Protein AF-A0A7S1GJT0-F1 (afdb_monomer)

Solvent-accessible surface area (backbone atoms only — not comparable to full-atom values): 11792 Å² total; per-residue (Å²): 136,90,80,86,75,74,57,72,68,47,48,50,54,52,57,68,71,52,61,69,66,63,52,54,51,54,56,71,70,44,78,82,79,84,53,75,87,73,56,74,85,72,94,70,89,86,80,95,76,78,94,69,76,82,72,77,74,72,64,73,77,77,63,76,62,74,63,92,54,58,41,74,43,96,89,67,50,76,40,50,48,65,61,54,51,53,52,49,64,76,66,46,76,60,37,73,46,78,54,94,96,39,78,43,68,55,25,34,34,22,33,57,50,34,56,42,43,22,65,77,68,68,40,89,46,68,68,59,24,24,53,50,45,35,49,38,33,75,70,58,47,37,39,46,75,81,70,78,76,66,74,50,38,86,42,86,51,52,27,28,44,45,92,71,68,58,100,69,81,85,82,80,78,82,78,83,76,92,80,80,86,75,132

Structure (mmCIF, N/CA/C/O backbone):
data_AF-A0A7S1GJT0-F1
#
_entry.id   AF-A0A7S1GJT0-F1
#
loop_
_atom_site.group_PDB
_atom_site.id
_atom_site.type_symbol
_atom_site.label_atom_id
_atom_site.label_alt_id
_atom_site.label_comp_id
_atom_site.label_asym_id
_atom_site.label_entity_id
_atom_site.label_seq_id
_atom_site.pdbx_PDB_ins_code
_atom_site.Cartn_x
_atom_site.Cartn_y
_atom_site.Cartn_z
_atom_site.occupancy
_atom_site.B_iso_or_equiv
_atom_site.auth_seq_id
_atom_site.auth_comp_id
_atom_site.auth_asym_id
_atom_site.auth_atom_id
_atom_site.pdbx_PDB_model_num
ATOM 1 N N . HIS A 1 1 ? 28.389 -10.688 -30.319 1.00 41.12 1 HIS A N 1
ATOM 2 C CA . HIS A 1 1 ? 27.326 -11.700 -30.187 1.00 41.12 1 HIS A CA 1
ATOM 3 C C . HIS A 1 1 ? 26.822 -11.660 -28.760 1.00 41.12 1 HIS A C 1
ATOM 5 O O . HIS A 1 1 ? 27.534 -12.088 -27.861 1.00 41.12 1 HIS A O 1
ATOM 11 N N . GLU A 1 2 ? 25.658 -11.052 -28.560 1.00 37.12 2 GLU A N 1
ATOM 12 C CA . GLU A 1 2 ? 24.978 -10.969 -27.267 1.00 37.12 2 GLU A CA 1
ATOM 13 C C . GLU A 1 2 ? 24.232 -12.284 -27.021 1.00 37.12 2 GLU A C 1
ATOM 15 O O . GLU A 1 2 ? 23.537 -12.773 -27.911 1.00 37.12 2 GLU A O 1
ATOM 20 N N . ALA A 1 3 ? 24.402 -12.880 -25.843 1.00 50.09 3 ALA A N 1
ATOM 21 C CA . ALA A 1 3 ? 23.673 -14.077 -25.440 1.00 50.09 3 ALA A CA 1
ATOM 22 C C . ALA A 1 3 ? 22.757 -13.715 -24.268 1.00 50.09 3 ALA A C 1
ATOM 24 O O . ALA A 1 3 ? 23.228 -13.371 -23.186 1.00 50.09 3 ALA A O 1
ATOM 25 N N . TYR A 1 4 ? 21.446 -13.775 -24.495 1.00 43.47 4 TYR A N 1
ATOM 26 C CA . TYR A 1 4 ? 20.442 -13.542 -23.461 1.00 43.47 4 TYR A CA 1
ATOM 27 C C . TYR A 1 4 ? 20.151 -14.846 -22.714 1.00 43.47 4 TYR A C 1
ATOM 29 O O . TYR A 1 4 ? 19.588 -15.782 -23.278 1.00 43.47 4 TYR A O 1
ATOM 37 N N . VAL A 1 5 ? 20.499 -14.895 -21.428 1.00 55.44 5 VAL A N 1
ATOM 38 C CA . VAL A 1 5 ? 20.137 -15.993 -20.520 1.00 55.44 5 VAL A CA 1
ATOM 39 C C . VAL A 1 5 ? 19.008 -15.493 -19.618 1.00 55.44 5 VAL A C 1
ATOM 41 O O . VAL A 1 5 ? 19.250 -14.867 -18.591 1.00 55.44 5 VAL A O 1
ATOM 44 N N . GLY A 1 6 ? 17.756 -15.698 -20.033 1.00 49.22 6 GLY A N 1
ATOM 45 C CA . GLY A 1 6 ? 16.576 -15.269 -19.274 1.00 49.22 6 GLY A CA 1
ATOM 46 C C . GLY A 1 6 ? 15.915 -16.420 -18.513 1.00 49.22 6 GLY A C 1
ATOM 47 O O . GLY A 1 6 ? 15.586 -17.432 -19.124 1.00 49.22 6 GLY A O 1
ATOM 48 N N . GLY A 1 7 ? 15.671 -16.255 -17.208 1.00 70.06 7 GLY A N 1
ATOM 49 C CA . GLY A 1 7 ? 14.882 -17.178 -16.373 1.00 70.06 7 GLY A CA 1
ATOM 50 C C . GLY A 1 7 ? 15.701 -18.077 -15.434 1.00 70.06 7 GLY A C 1
ATOM 51 O O . GLY A 1 7 ? 16.849 -18.403 -15.716 1.00 70.06 7 GLY A O 1
ATOM 52 N N . LEU A 1 8 ? 15.086 -18.500 -14.318 1.00 57.28 8 LEU A N 1
ATOM 53 C CA . LEU A 1 8 ? 15.736 -19.249 -13.228 1.00 57.28 8 LEU A CA 1
ATOM 54 C C . LEU A 1 8 ? 16.404 -20.549 -13.706 1.00 57.28 8 LEU A C 1
ATOM 56 O O . LEU A 1 8 ? 17.547 -20.808 -13.339 1.00 57.28 8 LEU A O 1
ATOM 60 N N . GLN A 1 9 ? 15.732 -21.346 -14.548 1.00 65.31 9 GLN A N 1
ATOM 61 C CA . GLN A 1 9 ? 16.328 -22.571 -15.100 1.00 65.31 9 GLN A CA 1
ATOM 62 C C . GLN A 1 9 ? 17.537 -22.285 -15.995 1.00 65.31 9 GLN A C 1
ATOM 64 O O . GLN A 1 9 ? 18.530 -23.002 -15.915 1.00 65.31 9 GLN A O 1
ATOM 69 N N . ASN A 1 10 ? 17.486 -21.230 -16.809 1.00 66.88 10 ASN A N 1
ATOM 70 C CA . ASN A 1 10 ? 18.593 -20.865 -17.690 1.00 66.88 10 ASN A CA 1
ATOM 71 C C . ASN A 1 10 ? 19.791 -20.345 -16.884 1.00 66.88 10 ASN A C 1
ATOM 73 O O . ASN A 1 10 ? 20.932 -20.673 -17.199 1.00 66.88 10 ASN A O 1
ATOM 77 N N . THR A 1 11 ? 19.540 -19.612 -15.796 1.00 66.25 11 THR A N 1
ATOM 78 C CA . THR A 1 11 ? 20.580 -19.213 -14.840 1.00 66.25 11 THR A CA 1
ATOM 79 C C . THR A 1 11 ? 21.189 -20.422 -14.129 1.00 66.25 11 THR A C 1
ATOM 81 O O . THR A 1 11 ? 22.406 -20.496 -14.009 1.00 66.25 11 THR A O 1
ATOM 84 N N . LEU A 1 12 ? 20.380 -21.394 -13.696 1.00 71.62 12 LEU A N 1
ATOM 85 C CA . LEU A 1 12 ? 20.888 -22.606 -13.046 1.00 71.62 12 LEU A CA 1
ATOM 86 C C . LEU A 1 12 ? 21.698 -23.480 -14.007 1.00 71.62 12 LEU A C 1
ATOM 88 O O . LEU A 1 12 ? 22.775 -23.927 -13.633 1.00 71.62 12 LEU A O 1
ATOM 92 N N . ALA A 1 13 ? 21.238 -23.671 -15.244 1.00 73.50 13 ALA A N 1
ATOM 93 C CA . ALA A 1 13 ? 21.986 -24.399 -16.267 1.00 73.50 13 ALA A CA 1
ATOM 94 C C . ALA A 1 13 ? 23.311 -23.696 -16.606 1.00 73.50 13 ALA A C 1
ATOM 96 O O . ALA A 1 13 ? 24.351 -24.345 -16.706 1.00 73.50 13 ALA A O 1
ATOM 97 N N . PHE A 1 14 ? 23.301 -22.360 -16.703 1.00 69.31 14 PHE A N 1
ATOM 98 C CA . PHE A 1 14 ? 24.519 -21.570 -16.869 1.00 69.31 14 PHE A CA 1
ATOM 99 C C . PHE A 1 14 ? 25.483 -21.788 -15.697 1.00 69.31 14 PHE A C 1
ATOM 101 O O . PHE A 1 14 ? 26.626 -22.172 -15.920 1.00 69.31 14 PHE A O 1
ATOM 108 N N . LEU A 1 15 ? 25.018 -21.657 -14.453 1.00 66.75 15 LEU A N 1
ATOM 109 C CA . LEU A 1 15 ? 25.841 -21.876 -13.259 1.00 66.75 15 LEU A CA 1
ATOM 110 C C . LEU A 1 15 ? 26.328 -23.328 -13.114 1.00 66.75 15 LEU A C 1
ATOM 112 O O . LEU A 1 15 ? 27.404 -23.548 -12.573 1.00 66.75 15 LEU A O 1
ATOM 116 N N . GLN A 1 16 ? 25.591 -24.319 -13.621 1.00 70.94 16 GLN A N 1
ATOM 117 C CA . GLN A 1 16 ? 26.040 -25.717 -13.649 1.00 70.94 16 GLN A CA 1
ATOM 118 C C . GLN A 1 16 ? 27.160 -25.957 -14.668 1.00 70.94 16 GLN A C 1
ATOM 120 O O . GLN A 1 16 ? 28.039 -26.779 -14.425 1.00 70.94 16 GLN A O 1
ATOM 125 N N . THR A 1 17 ? 27.171 -25.229 -15.789 1.00 67.94 17 THR A N 1
ATOM 126 C CA . THR A 1 17 ? 28.294 -25.267 -16.747 1.00 67.94 17 THR A CA 1
ATOM 127 C C . THR A 1 17 ? 29.524 -24.487 -16.277 1.00 67.94 17 THR A C 1
ATOM 129 O O . THR A 1 17 ? 30.583 -24.560 -16.903 1.00 67.94 17 THR A O 1
ATOM 132 N N . TRP A 1 18 ? 29.407 -23.739 -15.179 1.00 66.62 18 TRP A N 1
ATOM 133 C CA . TRP A 1 18 ? 30.503 -22.974 -14.602 1.00 66.62 18 TRP A CA 1
ATOM 134 C C . TRP A 1 18 ? 31.323 -23.836 -13.645 1.00 66.62 18 TRP A C 1
ATOM 136 O O . TRP A 1 18 ? 30.967 -24.041 -12.487 1.00 66.62 18 TRP A O 1
ATOM 146 N N . THR A 1 19 ? 32.470 -24.317 -14.118 1.00 63.91 19 THR A N 1
ATOM 147 C CA . THR A 1 19 ? 33.478 -24.945 -13.263 1.00 63.91 19 THR A CA 1
ATOM 148 C C . THR A 1 19 ? 34.292 -23.876 -12.536 1.00 63.91 19 THR A C 1
ATOM 150 O O . THR A 1 19 ? 34.929 -23.020 -13.156 1.00 63.91 19 THR A O 1
ATOM 153 N N . LYS A 1 20 ? 34.266 -23.938 -11.201 1.00 59.38 20 LYS A N 1
ATOM 154 C CA . LYS A 1 20 ? 34.983 -23.047 -10.272 1.00 59.38 20 LYS A CA 1
ATOM 155 C C . LYS A 1 20 ? 36.465 -22.872 -10.648 1.00 59.38 20 LYS A C 1
ATOM 157 O O . LYS A 1 20 ? 36.979 -21.755 -10.660 1.00 59.38 20 LYS A O 1
ATOM 162 N N . ASP A 1 21 ? 37.091 -23.960 -11.087 1.00 64.38 21 ASP A N 1
ATOM 163 C CA . ASP A 1 21 ? 38.516 -24.047 -11.417 1.00 64.38 21 ASP A CA 1
ATOM 164 C C . ASP A 1 21 ? 38.945 -23.101 -12.549 1.00 64.38 21 ASP A C 1
ATOM 166 O O . ASP A 1 21 ? 40.060 -22.580 -12.545 1.00 64.38 21 ASP A O 1
ATOM 170 N N . ARG A 1 22 ? 38.059 -22.824 -13.517 1.00 66.38 22 ARG A N 1
ATOM 171 C CA . ARG A 1 22 ? 38.395 -21.974 -14.670 1.00 66.38 22 ARG A CA 1
ATOM 172 C C . ARG A 1 22 ? 38.635 -20.523 -14.257 1.00 66.38 22 ARG A C 1
ATOM 174 O O . ARG A 1 22 ? 39.503 -19.864 -14.824 1.00 66.38 22 ARG A O 1
ATOM 181 N N . TYR A 1 23 ? 37.874 -20.023 -13.285 1.00 64.75 23 TYR A N 1
ATOM 182 C CA . TYR A 1 23 ? 38.034 -18.660 -12.783 1.00 64.75 23 TYR A CA 1
ATOM 183 C C . TYR A 1 23 ? 39.182 -18.552 -11.792 1.00 64.75 23 TYR A C 1
ATOM 185 O O . TYR A 1 23 ? 39.913 -17.573 -11.849 1.00 64.75 23 TYR A O 1
ATOM 193 N N . GLU A 1 24 ? 39.391 -19.557 -10.941 1.00 70.50 24 GLU A N 1
ATOM 194 C CA . GLU A 1 24 ? 40.548 -19.582 -10.039 1.00 70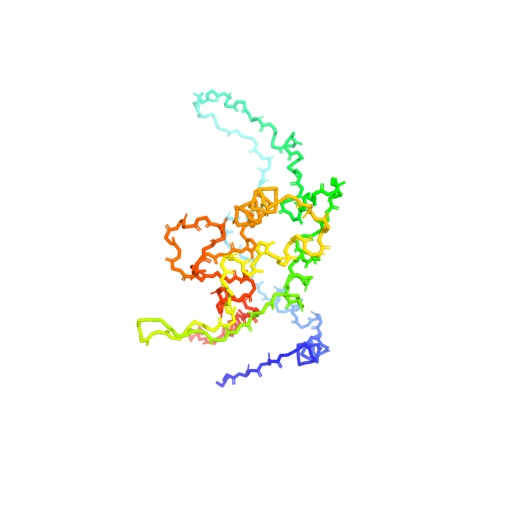.50 24 GLU A CA 1
ATOM 195 C C . GLU A 1 24 ? 41.859 -19.537 -10.837 1.00 70.50 24 GLU A C 1
ATOM 197 O O . GLU A 1 24 ? 42.740 -18.742 -10.519 1.00 70.50 24 GLU A O 1
ATOM 202 N N . GLN A 1 25 ? 41.944 -20.272 -11.953 1.00 74.00 25 GLN A N 1
ATOM 203 C CA . GLN A 1 25 ? 43.086 -20.200 -12.871 1.00 74.00 25 GLN A CA 1
ATOM 204 C C . GLN A 1 25 ? 43.207 -18.837 -13.571 1.00 74.00 25 GLN A C 1
ATOM 206 O O . GLN A 1 25 ? 44.312 -18.324 -13.717 1.00 74.00 25 GLN A O 1
ATOM 211 N N . GLN A 1 26 ? 42.095 -18.222 -13.990 1.00 73.12 26 GLN A N 1
ATOM 212 C CA . GLN A 1 26 ? 42.118 -16.892 -14.617 1.00 73.12 26 GLN A CA 1
ATOM 213 C C . GLN A 1 26 ? 42.470 -15.769 -13.636 1.00 73.12 26 GLN A C 1
ATOM 215 O O . GLN A 1 26 ? 43.134 -14.817 -14.033 1.00 73.12 26 GLN A O 1
ATOM 220 N N . ILE A 1 27 ? 42.037 -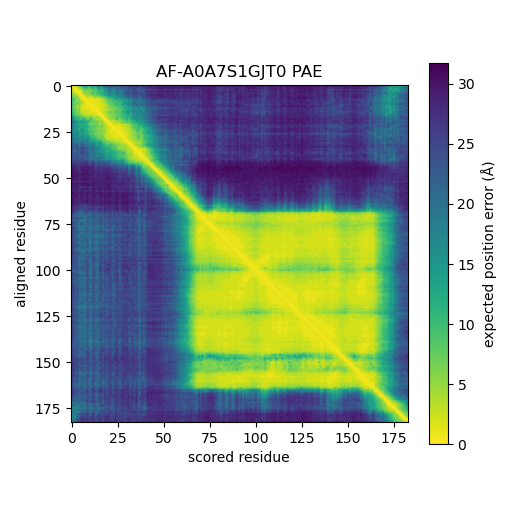15.869 -12.378 1.00 69.94 27 ILE A N 1
ATOM 221 C CA . ILE A 1 27 ? 42.369 -14.920 -11.311 1.00 69.94 27 ILE A CA 1
ATOM 222 C C . ILE A 1 27 ? 43.841 -15.085 -10.927 1.00 69.94 27 ILE A C 1
ATOM 224 O O . ILE A 1 27 ? 44.549 -14.090 -10.872 1.00 69.94 27 ILE A O 1
ATOM 228 N N . ALA A 1 28 ? 44.324 -16.322 -10.762 1.00 74.31 28 ALA A N 1
ATOM 229 C CA . ALA A 1 28 ? 45.728 -16.601 -10.451 1.00 74.31 28 ALA A CA 1
ATOM 230 C C . ALA A 1 28 ? 46.695 -16.219 -11.588 1.00 74.31 28 ALA A C 1
ATOM 232 O O . ALA A 1 28 ? 47.855 -15.914 -11.333 1.00 74.31 28 ALA A O 1
ATOM 233 N N . ALA A 1 29 ? 46.235 -16.243 -12.844 1.00 77.38 29 ALA A N 1
ATOM 234 C CA . ALA A 1 29 ? 47.027 -15.829 -14.002 1.00 77.38 29 ALA A CA 1
ATOM 235 C C . ALA A 1 29 ? 47.048 -14.306 -14.220 1.00 77.38 29 ALA A C 1
ATOM 237 O O . ALA A 1 29 ? 47.839 -13.820 -15.032 1.00 77.38 29 ALA A O 1
ATOM 238 N N . ARG A 1 30 ? 46.175 -13.546 -13.547 1.00 75.56 30 ARG A N 1
ATOM 239 C CA . ARG A 1 30 ? 46.200 -12.083 -13.601 1.00 75.56 30 ARG A CA 1
ATOM 240 C C . ARG A 1 30 ? 47.222 -11.566 -12.579 1.00 75.56 30 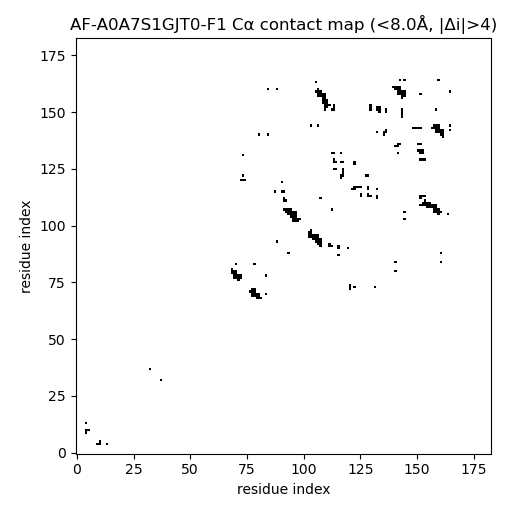ARG A C 1
ATOM 242 O O . ARG A 1 30 ? 47.271 -12.083 -11.467 1.00 75.56 30 ARG A O 1
ATOM 249 N N . PRO A 1 31 ? 48.039 -10.561 -12.937 1.00 78.12 31 PRO A N 1
ATOM 250 C CA . PRO A 1 31 ? 48.915 -9.915 -11.969 1.00 78.12 31 PRO A CA 1
ATOM 251 C C . PRO A 1 31 ? 48.072 -9.254 -10.874 1.00 78.12 31 PRO A C 1
ATOM 253 O O . PRO A 1 31 ? 46.972 -8.765 -11.155 1.00 78.12 31 PRO A O 1
ATOM 256 N N . ASP A 1 32 ? 48.594 -9.234 -9.647 1.00 71.88 32 ASP A N 1
ATOM 257 C CA . ASP A 1 32 ? 47.927 -8.577 -8.526 1.00 71.88 32 ASP A CA 1
ATOM 258 C C . ASP A 1 32 ? 47.575 -7.132 -8.892 1.00 71.88 32 ASP A C 1
ATOM 260 O O . ASP A 1 32 ? 48.374 -6.385 -9.466 1.00 71.88 32 ASP A O 1
ATOM 264 N N . SER A 1 33 ? 46.335 -6.753 -8.589 1.00 64.19 33 SER A N 1
ATOM 265 C CA . SER A 1 33 ? 45.828 -5.413 -8.857 1.00 64.19 33 SER A CA 1
ATOM 266 C C . SER A 1 33 ? 46.678 -4.378 -8.120 1.00 64.19 33 SER A C 1
ATOM 268 O O . SER A 1 33 ? 46.690 -4.349 -6.893 1.00 64.19 33 SER A O 1
ATOM 270 N N . SER A 1 34 ? 47.296 -3.465 -8.866 1.00 60.31 34 SER A N 1
ATOM 271 C CA . SER A 1 34 ? 48.044 -2.313 -8.346 1.00 60.31 34 SER A CA 1
ATOM 272 C C . SER A 1 34 ? 47.151 -1.160 -7.854 1.00 60.31 34 SER A C 1
ATOM 274 O O . SER A 1 34 ? 47.634 -0.056 -7.603 1.00 60.31 34 SER A O 1
ATOM 276 N N . ASP A 1 35 ? 45.838 -1.384 -7.723 1.00 63.38 35 ASP A N 1
ATOM 277 C CA . ASP A 1 35 ? 44.908 -0.410 -7.148 1.00 63.38 35 ASP A CA 1
ATOM 278 C C . ASP A 1 35 ? 45.138 -0.271 -5.635 1.00 63.38 35 ASP A C 1
ATOM 280 O O . ASP A 1 35 ? 44.717 -1.115 -4.842 1.00 63.38 35 ASP A O 1
ATOM 284 N N . ALA A 1 36 ? 45.756 0.844 -5.239 1.00 65.06 36 ALA A N 1
ATOM 285 C CA . ALA A 1 36 ? 46.067 1.196 -3.853 1.00 65.06 36 ALA A CA 1
ATOM 286 C C . ALA A 1 36 ? 44.844 1.216 -2.909 1.00 65.06 36 ALA A C 1
ATOM 288 O O . ALA A 1 36 ? 44.998 1.188 -1.691 1.00 65.06 36 ALA A O 1
ATOM 289 N N . ARG A 1 37 ? 43.606 1.253 -3.429 1.00 66.62 37 ARG A N 1
ATOM 290 C CA . ARG A 1 37 ? 42.385 1.158 -2.602 1.00 66.62 37 ARG A CA 1
ATOM 291 C C . ARG A 1 37 ? 42.083 -0.263 -2.129 1.00 66.62 37 ARG A C 1
ATOM 293 O O . ARG A 1 37 ? 41.263 -0.431 -1.229 1.00 66.62 37 ARG A O 1
ATOM 300 N N . LEU A 1 38 ? 42.685 -1.264 -2.770 1.00 58.97 38 LEU A N 1
ATOM 301 C CA . LEU A 1 38 ? 42.565 -2.677 -2.411 1.00 58.97 38 LEU A CA 1
ATOM 302 C C . LEU A 1 38 ? 43.693 -3.134 -1.480 1.00 58.97 38 LEU A C 1
ATOM 304 O O . LEU A 1 38 ? 43.677 -4.280 -1.030 1.00 58.97 38 LEU A O 1
ATOM 308 N N . GLU A 1 39 ? 44.644 -2.251 -1.160 1.00 68.31 39 GLU A N 1
ATOM 309 C CA . GLU A 1 39 ? 45.666 -2.540 -0.164 1.00 68.31 39 GLU A CA 1
ATOM 310 C C . GLU A 1 39 ? 45.018 -2.727 1.208 1.00 68.31 39 GLU A C 1
ATOM 312 O O . GLU A 1 39 ? 44.240 -1.901 1.699 1.00 68.31 39 GLU A O 1
ATOM 317 N N . VAL A 1 40 ? 45.337 -3.857 1.836 1.00 69.88 40 VAL A N 1
ATOM 318 C CA . VAL A 1 40 ? 44.932 -4.128 3.212 1.00 69.88 40 VAL A CA 1
ATOM 319 C C . VAL A 1 40 ? 45.585 -3.059 4.089 1.00 69.88 40 VAL A C 1
ATOM 321 O O . VAL A 1 40 ? 46.800 -2.887 3.987 1.00 69.88 40 VAL A O 1
ATOM 324 N N . PRO A 1 41 ? 44.837 -2.347 4.954 1.00 58.38 41 PRO A N 1
ATOM 325 C CA . PRO A 1 41 ? 45.414 -1.313 5.801 1.00 58.38 41 PRO A CA 1
ATOM 326 C C . PRO A 1 41 ? 46.563 -1.889 6.631 1.00 58.38 41 PRO A C 1
ATOM 328 O O . PRO A 1 41 ? 46.350 -2.664 7.566 1.00 58.38 41 PRO A O 1
ATOM 331 N N . SER A 1 42 ? 47.795 -1.535 6.271 1.00 55.44 42 SER A N 1
ATOM 332 C CA . SER A 1 42 ? 48.979 -1.932 7.014 1.00 55.44 42 SER A CA 1
ATOM 333 C C . SER A 1 42 ? 48.977 -1.170 8.333 1.00 55.44 42 SER A C 1
ATOM 335 O O . SER A 1 42 ? 49.128 0.053 8.359 1.00 55.44 42 SER A O 1
ATOM 337 N N . ASN A 1 43 ? 48.791 -1.890 9.440 1.00 56.59 43 ASN A N 1
ATOM 338 C CA . ASN A 1 43 ? 48.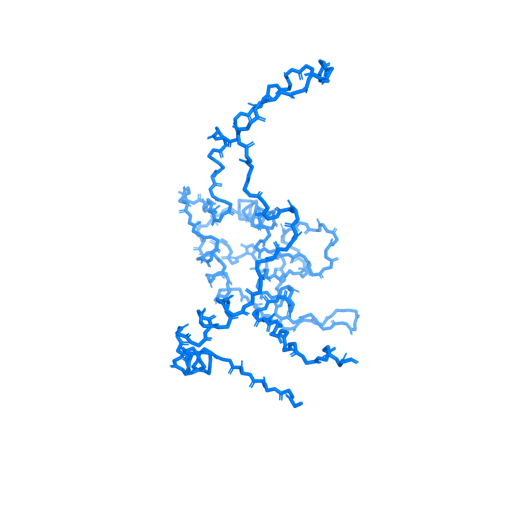964 -1.362 10.791 1.00 56.59 43 ASN A CA 1
ATOM 339 C C . ASN A 1 43 ? 50.450 -1.057 11.044 1.00 56.59 43 ASN A C 1
ATOM 341 O O . ASN A 1 43 ? 51.129 -1.764 11.782 1.00 56.59 43 ASN A O 1
ATOM 345 N N . SER A 1 44 ? 50.965 0.001 10.430 1.00 53.25 44 SER A N 1
ATOM 346 C CA . SER A 1 44 ? 52.249 0.602 10.770 1.00 53.25 44 SER A CA 1
ATOM 347 C C . SER A 1 44 ? 52.010 2.073 11.065 1.00 53.25 44 SER A C 1
ATOM 349 O O . SER A 1 44 ? 51.848 2.914 10.183 1.00 53.25 44 SER A O 1
ATOM 351 N N . SER A 1 45 ? 51.922 2.338 12.360 1.00 53.66 45 SER A N 1
ATOM 352 C CA . SER A 1 45 ? 51.782 3.639 12.985 1.00 53.66 45 SER A CA 1
ATOM 353 C C . SER A 1 45 ? 52.875 4.607 12.534 1.00 53.66 45 SER A C 1
ATOM 355 O O . SER A 1 45 ? 54.052 4.250 12.566 1.00 53.66 45 SER A O 1
ATOM 357 N N . SER A 1 46 ? 52.479 5.854 12.263 1.00 49.28 46 SER A N 1
ATOM 358 C CA . SER A 1 46 ? 53.093 7.110 12.745 1.00 49.28 46 SER A CA 1
ATOM 359 C C . SER A 1 46 ? 53.130 8.163 11.646 1.00 49.28 46 SER A C 1
ATOM 361 O O . SER A 1 46 ? 53.975 8.101 10.761 1.00 49.28 46 SER A O 1
ATOM 363 N N . SER A 1 47 ? 52.268 9.175 11.754 1.00 44.41 47 SER A N 1
ATOM 364 C CA . SER A 1 47 ? 52.592 10.559 11.386 1.00 44.41 47 SER A CA 1
ATOM 365 C C . SER A 1 47 ? 51.499 11.495 11.891 1.00 44.41 47 SER A C 1
ATOM 367 O O . SER A 1 47 ? 50.338 11.410 11.502 1.00 44.41 47 SER A O 1
ATOM 369 N N . ASN A 1 48 ? 51.911 12.368 12.805 1.00 51.03 48 ASN A N 1
ATOM 370 C CA . ASN A 1 48 ? 51.131 13.425 13.427 1.00 51.03 48 ASN A CA 1
ATOM 371 C C . ASN A 1 48 ? 50.531 14.380 12.388 1.00 51.03 48 ASN A C 1
ATOM 373 O O . ASN A 1 48 ? 51.274 15.079 11.700 1.00 51.03 48 ASN A O 1
ATOM 377 N N . HIS A 1 49 ? 49.205 14.527 12.365 1.00 43.03 49 HIS A N 1
ATOM 378 C CA . HIS A 1 49 ? 48.601 15.762 11.875 1.00 43.03 49 HIS A CA 1
ATOM 379 C C . HIS A 1 49 ? 47.282 16.084 12.588 1.00 43.03 49 HIS A C 1
ATOM 381 O O . HIS A 1 49 ? 46.294 15.372 12.462 1.00 43.03 49 HIS A O 1
ATOM 387 N N . ASN A 1 50 ? 47.348 17.171 13.359 1.00 41.06 50 ASN A N 1
ATOM 388 C CA . ASN A 1 50 ? 46.307 18.036 13.907 1.00 41.06 50 ASN A CA 1
ATOM 389 C C . ASN A 1 50 ? 45.007 17.441 14.472 1.00 41.06 50 ASN A C 1
ATOM 391 O O . ASN A 1 50 ? 44.161 16.876 13.787 1.00 41.06 50 ASN A O 1
ATOM 395 N N . GLN A 1 51 ? 44.832 17.755 15.760 1.00 50.56 51 GLN A N 1
ATOM 396 C CA . GLN A 1 51 ? 43.633 17.645 16.580 1.00 50.56 51 GLN A CA 1
ATOM 397 C C . GLN A 1 51 ? 42.365 18.074 15.825 1.00 50.56 51 GLN A C 1
ATOM 399 O O . GLN A 1 51 ? 41.964 19.236 15.839 1.00 50.56 51 GLN A O 1
ATOM 404 N N . GLN A 1 52 ? 41.673 17.104 15.236 1.00 51.09 52 GLN A N 1
ATOM 405 C CA . GLN A 1 52 ? 40.225 17.157 15.134 1.00 51.09 52 GLN A CA 1
ATOM 406 C C . GLN A 1 52 ? 39.670 16.400 16.333 1.00 51.09 52 GLN A C 1
ATOM 408 O O . GLN A 1 52 ? 39.984 15.233 16.566 1.00 51.09 52 GLN A O 1
ATOM 413 N N . GLN A 1 53 ? 38.890 17.127 17.126 1.00 50.03 53 GLN A N 1
ATOM 414 C CA . GLN A 1 53 ? 38.174 16.641 18.296 1.00 50.03 53 GLN A CA 1
ATOM 415 C C . GLN A 1 53 ? 37.531 15.273 18.024 1.00 50.03 53 GLN A C 1
ATOM 417 O O . GLN A 1 53 ? 37.001 15.060 16.926 1.00 50.03 53 GLN A O 1
ATOM 422 N N . PRO A 1 54 ? 37.501 14.356 19.008 1.00 39.72 54 PRO A N 1
ATOM 423 C CA . PRO A 1 54 ? 36.785 13.108 18.856 1.00 39.72 54 PRO A CA 1
ATOM 424 C C . PRO A 1 54 ? 35.301 13.446 18.722 1.00 39.72 54 PRO A C 1
ATOM 426 O O . PRO A 1 54 ? 34.595 13.657 19.710 1.00 39.72 54 PRO A O 1
ATOM 429 N N . ARG A 1 55 ? 34.795 13.487 17.483 1.00 46.97 55 ARG A N 1
ATOM 430 C CA . ARG A 1 55 ? 33.375 13.261 17.242 1.00 46.97 55 ARG A CA 1
ATOM 431 C C . ARG A 1 55 ? 33.097 11.931 17.911 1.00 46.97 55 ARG A C 1
ATOM 433 O O . ARG A 1 55 ? 33.586 10.907 17.436 1.00 46.97 55 ARG A O 1
ATOM 440 N N . LYS A 1 56 ? 32.386 11.968 19.044 1.00 44.59 56 LYS A N 1
ATOM 441 C CA . LYS A 1 56 ? 31.810 10.787 19.680 1.00 44.59 56 LYS A CA 1
ATOM 442 C C . LYS A 1 56 ? 31.209 9.978 18.543 1.00 44.59 56 LYS A C 1
ATOM 444 O O . LYS A 1 56 ? 30.195 10.382 17.975 1.00 44.59 56 LYS A O 1
ATOM 449 N N . ARG A 1 57 ? 31.883 8.893 18.157 1.00 45.31 57 ARG A N 1
ATOM 450 C CA . ARG A 1 57 ? 31.309 7.874 17.296 1.00 45.31 57 ARG A CA 1
ATOM 451 C C . ARG A 1 57 ? 30.163 7.337 18.127 1.00 45.31 57 ARG A C 1
ATOM 453 O O . ARG A 1 57 ? 30.370 6.498 18.996 1.00 45.31 57 ARG A O 1
ATOM 460 N N . GLN A 1 58 ? 28.985 7.932 17.955 1.00 47.88 58 GLN A N 1
ATOM 461 C CA . GLN A 1 58 ? 27.756 7.339 18.430 1.00 47.88 58 GLN A CA 1
ATOM 462 C C . GLN A 1 58 ? 27.750 5.965 17.789 1.00 47.88 58 GLN A C 1
ATOM 464 O O . GLN A 1 58 ? 27.706 5.840 16.564 1.00 47.88 58 GLN A O 1
ATOM 469 N N . SER A 1 59 ? 27.979 4.962 18.628 1.00 45.47 59 SER A N 1
ATOM 470 C CA . SER A 1 59 ? 28.033 3.579 18.218 1.00 45.47 59 SER A CA 1
ATOM 471 C C . SER A 1 59 ? 26.765 3.294 17.427 1.00 45.47 59 SER A C 1
ATOM 473 O O . SER A 1 59 ? 25.669 3.331 17.980 1.00 45.47 59 SER A O 1
ATOM 475 N N . LEU A 1 60 ? 26.900 3.028 16.127 1.00 48.97 60 LEU A N 1
ATOM 476 C CA . LEU A 1 60 ? 25.771 2.654 15.271 1.00 48.97 60 LEU A CA 1
ATOM 477 C C . LEU A 1 60 ? 25.128 1.327 15.721 1.00 48.97 60 LEU A C 1
ATOM 479 O O . LEU A 1 60 ? 24.085 0.952 15.199 1.00 48.97 60 LEU A O 1
ATOM 483 N N . SER A 1 61 ? 25.717 0.637 16.705 1.00 43.09 61 SER A N 1
ATOM 484 C CA . SER A 1 61 ? 25.211 -0.614 17.267 1.00 43.09 61 SER A CA 1
ATOM 485 C C . SER A 1 61 ? 24.011 -0.460 18.208 1.00 43.09 61 SER A C 1
ATOM 487 O O . SER A 1 61 ? 23.366 -1.463 18.495 1.00 43.09 61 SER A O 1
ATOM 489 N N . SER A 1 62 ? 23.677 0.746 18.689 1.00 41.28 62 SER A N 1
ATOM 490 C CA . SER A 1 62 ? 22.503 0.938 19.563 1.00 41.28 62 SER A CA 1
ATOM 491 C C . SER A 1 62 ? 21.201 1.186 18.802 1.00 41.28 62 SER A C 1
ATOM 493 O O . SER A 1 62 ? 20.121 1.097 19.382 1.00 41.28 62 SER A O 1
ATOM 495 N N . PHE A 1 63 ? 21.268 1.414 17.489 1.00 44.12 63 PHE A N 1
ATOM 496 C CA . PHE A 1 63 ? 20.094 1.338 16.632 1.00 44.12 63 PHE A CA 1
ATOM 497 C C . PHE A 1 63 ? 19.938 -0.099 16.146 1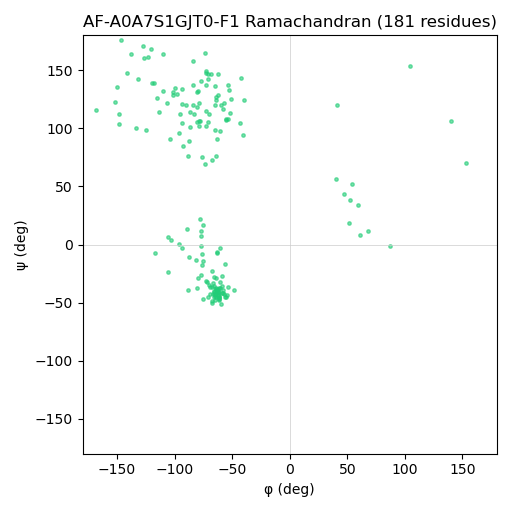.00 44.12 63 PHE A C 1
ATOM 499 O O . PHE A 1 63 ? 20.168 -0.399 14.974 1.00 44.12 63 PHE A O 1
ATOM 506 N N . VAL A 1 64 ? 19.458 -0.981 17.025 1.00 44.38 64 VAL A N 1
ATOM 507 C CA . VAL A 1 64 ? 18.640 -2.112 16.570 1.00 44.38 64 VAL A CA 1
ATOM 508 C C . VAL A 1 64 ? 17.379 -1.480 15.981 1.00 44.38 64 VAL A C 1
ATOM 510 O O . VAL A 1 64 ? 16.342 -1.364 16.630 1.00 44.38 64 VAL A O 1
ATOM 513 N N . ARG A 1 65 ? 17.500 -0.924 14.768 1.00 50.03 65 ARG A N 1
ATOM 514 C CA . ARG A 1 65 ? 16.360 -0.439 14.003 1.00 50.03 65 ARG A CA 1
ATOM 515 C C . ARG A 1 65 ? 15.476 -1.660 13.872 1.00 50.03 65 ARG A C 1
ATOM 517 O O . ARG A 1 65 ? 15.919 -2.649 13.285 1.00 50.03 65 ARG A O 1
ATOM 524 N N . LYS A 1 66 ? 14.264 -1.602 14.441 1.00 47.31 66 LYS A N 1
ATOM 525 C CA . LYS A 1 66 ? 13.207 -2.560 14.111 1.00 47.31 66 LYS A CA 1
ATOM 526 C C . LYS A 1 66 ? 13.310 -2.789 12.605 1.00 47.31 66 LYS A C 1
ATOM 528 O O . LYS A 1 66 ? 13.363 -1.797 11.867 1.00 47.31 66 LYS A O 1
ATOM 533 N N . PRO A 1 67 ? 13.451 -4.039 12.161 1.00 52.09 67 PRO A N 1
ATOM 534 C CA . PRO A 1 67 ? 13.669 -4.296 10.761 1.00 52.09 67 PRO A CA 1
ATOM 535 C C . PRO A 1 67 ? 12.615 -3.565 9.930 1.00 52.09 67 PRO A C 1
ATOM 537 O O . PRO A 1 67 ? 11.415 -3.704 10.167 1.00 52.09 67 PRO A O 1
ATOM 540 N N . LEU A 1 68 ? 13.068 -2.753 8.970 1.00 61.50 68 LEU A N 1
ATOM 541 C CA . LEU A 1 68 ? 12.215 -1.888 8.140 1.00 61.50 68 LEU A CA 1
ATOM 542 C C . LEU A 1 68 ? 11.177 -2.671 7.310 1.00 61.50 68 LEU A C 1
ATOM 544 O O . LEU A 1 68 ? 10.345 -2.067 6.634 1.00 61.50 68 LEU A O 1
ATOM 548 N N . TYR A 1 69 ? 11.210 -4.000 7.381 1.00 80.38 69 TYR A N 1
ATOM 549 C CA . TYR A 1 69 ? 10.326 -4.940 6.715 1.00 80.38 69 TYR A CA 1
ATOM 550 C C . TYR A 1 69 ? 9.154 -5.438 7.580 1.00 80.38 69 TYR A C 1
ATOM 552 O O . TYR A 1 69 ? 8.366 -6.232 7.076 1.00 80.38 69 TYR A O 1
ATOM 560 N N . ASN A 1 70 ? 9.008 -4.990 8.836 1.00 90.56 70 ASN A N 1
ATOM 561 C CA . ASN A 1 70 ? 7.855 -5.354 9.673 1.00 90.56 70 ASN A CA 1
ATOM 562 C C . ASN A 1 70 ? 6.796 -4.242 9.689 1.00 90.56 70 ASN A C 1
ATOM 564 O O . ASN A 1 70 ? 7.118 -3.059 9.862 1.00 90.56 70 ASN A O 1
ATOM 568 N N . ILE A 1 71 ? 5.536 -4.637 9.535 1.00 92.12 71 ILE A N 1
ATOM 569 C CA . ILE A 1 71 ? 4.332 -3.807 9.611 1.00 92.12 71 ILE A CA 1
ATOM 570 C C . ILE A 1 71 ? 3.525 -4.290 10.812 1.00 92.12 71 ILE A C 1
ATOM 572 O O . ILE A 1 71 ? 3.213 -5.475 10.901 1.00 92.12 71 ILE A O 1
ATOM 576 N N . THR A 1 72 ? 3.185 -3.374 11.713 1.00 94.50 72 THR A N 1
ATOM 577 C CA . THR A 1 72 ? 2.280 -3.653 12.832 1.00 94.50 72 THR A CA 1
ATOM 578 C C . THR A 1 72 ? 0.846 -3.581 12.326 1.00 94.50 72 THR A C 1
ATOM 580 O O . THR A 1 72 ? 0.440 -2.540 11.812 1.00 94.50 72 THR A O 1
ATOM 583 N N . LEU A 1 73 ? 0.108 -4.684 12.413 1.00 94.19 73 LEU A N 1
ATOM 584 C CA . LEU A 1 73 ? -1.301 -4.767 12.041 1.00 94.19 73 LEU A CA 1
ATOM 585 C C . LEU A 1 73 ? -2.199 -4.072 13.081 1.00 94.19 73 LEU A C 1
ATOM 587 O O . LEU A 1 73 ? -1.757 -3.833 14.207 1.00 94.19 73 LEU A O 1
ATOM 591 N N . PRO A 1 74 ? -3.470 -3.783 12.741 1.00 92.19 74 PRO A N 1
ATOM 592 C CA . PRO A 1 74 ? -4.434 -3.211 13.687 1.00 92.19 74 PRO A CA 1
ATOM 593 C C . PRO A 1 74 ? -4.675 -4.077 14.936 1.00 92.19 74 PRO A C 1
ATOM 595 O O . PRO A 1 74 ? -4.971 -3.549 16.000 1.00 92.19 74 PRO A O 1
ATOM 598 N N . ASP A 1 75 ? -4.483 -5.396 14.837 1.00 91.88 75 ASP A N 1
ATOM 599 C CA . ASP A 1 75 ? -4.572 -6.332 15.968 1.00 91.88 75 ASP A CA 1
ATOM 600 C C . ASP A 1 75 ? -3.336 -6.309 16.897 1.00 91.88 75 ASP A C 1
ATOM 602 O O . ASP A 1 75 ? -3.295 -7.018 17.902 1.00 91.88 75 ASP A O 1
ATOM 606 N N . GLY A 1 76 ? -2.325 -5.493 16.575 1.00 92.12 76 GLY A N 1
ATOM 607 C CA . GLY A 1 76 ? -1.063 -5.386 17.308 1.00 92.12 76 GLY A CA 1
ATOM 608 C C . GLY A 1 76 ? 0.014 -6.389 16.884 1.00 92.12 76 GLY A C 1
ATOM 609 O O . GLY A 1 76 ? 1.129 -6.335 17.404 1.00 92.12 76 GLY A O 1
ATOM 610 N N . THR A 1 77 ? -0.270 -7.280 15.934 1.00 93.75 77 THR A N 1
ATOM 611 C CA . THR A 1 77 ? 0.683 -8.286 15.452 1.00 93.75 77 THR A CA 1
ATOM 612 C C . THR A 1 77 ? 1.672 -7.672 14.466 1.00 93.75 77 THR A C 1
ATOM 614 O O . THR A 1 77 ? 1.286 -7.013 13.501 1.00 93.75 77 THR A O 1
ATOM 617 N N . ASP A 1 78 ? 2.966 -7.929 14.656 1.00 93.75 78 ASP A N 1
ATOM 618 C CA . ASP A 1 78 ? 3.995 -7.556 13.683 1.00 93.75 78 ASP A CA 1
ATOM 619 C C . ASP A 1 78 ? 4.107 -8.642 12.598 1.00 93.75 78 ASP A C 1
ATOM 621 O O . ASP A 1 78 ? 4.439 -9.793 12.879 1.00 93.75 78 ASP A O 1
ATOM 625 N N . VAL A 1 79 ? 3.872 -8.268 11.339 1.00 93.88 79 VAL A N 1
ATOM 626 C CA . VAL A 1 79 ? 3.990 -9.157 10.171 1.00 93.88 79 VAL A CA 1
ATOM 627 C C . VAL A 1 79 ? 4.963 -8.599 9.139 1.00 93.88 79 VAL A C 1
ATOM 629 O O . VAL A 1 79 ? 5.272 -7.407 9.122 1.00 93.88 79 VAL A O 1
ATOM 632 N N . MET A 1 80 ? 5.445 -9.452 8.237 1.00 92.56 80 MET A N 1
ATOM 633 C CA . MET A 1 80 ? 6.318 -9.016 7.149 1.00 92.56 80 MET A CA 1
ATOM 634 C C . MET A 1 80 ? 5.550 -8.193 6.107 1.00 92.56 80 MET A C 1
ATOM 636 O O . MET A 1 80 ? 4.429 -8.533 5.722 1.00 92.56 80 MET A O 1
ATOM 640 N N . THR A 1 81 ? 6.196 -7.159 5.564 1.00 91.88 81 THR A N 1
ATOM 641 C CA . THR A 1 81 ? 5.656 -6.317 4.485 1.00 91.88 81 THR A CA 1
ATOM 642 C C . THR A 1 81 ? 5.210 -7.143 3.278 1.00 91.88 81 THR A C 1
ATOM 644 O O . THR A 1 81 ? 4.197 -6.829 2.660 1.00 91.88 81 THR A O 1
ATOM 647 N N . VAL A 1 82 ? 5.933 -8.222 2.955 1.00 90.62 82 VAL A N 1
ATOM 648 C CA . VAL A 1 82 ? 5.593 -9.128 1.844 1.00 90.62 82 VAL A CA 1
ATOM 649 C C . VAL A 1 82 ? 4.233 -9.788 2.062 1.00 90.62 82 VAL A C 1
ATOM 651 O O . VAL A 1 82 ? 3.401 -9.745 1.164 1.00 90.62 82 VAL A O 1
ATOM 654 N N . THR A 1 83 ? 3.960 -10.292 3.266 1.00 93.00 83 THR A N 1
ATOM 655 C CA . THR A 1 83 ? 2.677 -10.923 3.611 1.00 93.00 83 THR A CA 1
ATOM 656 C C . THR A 1 83 ? 1.511 -9.942 3.487 1.00 93.00 83 THR A C 1
ATOM 658 O O . THR A 1 83 ? 0.458 -10.285 2.952 1.00 93.00 83 THR A O 1
ATOM 661 N N . VAL A 1 84 ? 1.702 -8.694 3.930 1.00 94.12 84 VAL A N 1
ATOM 662 C CA . VAL A 1 84 ? 0.696 -7.629 3.771 1.00 94.12 84 VAL A CA 1
ATOM 663 C C . VAL A 1 84 ? 0.459 -7.323 2.293 1.00 94.12 84 VAL A C 1
ATOM 665 O O . VAL A 1 84 ? -0.686 -7.242 1.859 1.00 94.12 84 VAL A O 1
ATOM 668 N N . MET A 1 85 ? 1.526 -7.194 1.500 1.00 93.12 85 MET A N 1
ATOM 669 C CA . MET A 1 85 ? 1.421 -6.934 0.061 1.00 93.12 85 MET A CA 1
ATOM 670 C C . MET A 1 85 ? 0.714 -8.059 -0.693 1.00 93.12 85 MET A C 1
ATOM 672 O O . MET A 1 85 ? -0.117 -7.769 -1.548 1.00 93.12 85 MET A O 1
ATOM 676 N N . GLU A 1 86 ? 1.029 -9.321 -0.401 1.00 93.12 86 GLU A N 1
ATOM 677 C CA . GLU A 1 86 ? 0.384 -10.478 -1.031 1.00 93.12 86 GLU A CA 1
ATOM 678 C C . GLU A 1 86 ? -1.112 -10.506 -0.736 1.00 93.12 86 GLU A C 1
ATOM 680 O O . GLU A 1 86 ? -1.914 -10.649 -1.660 1.00 93.12 86 GLU A O 1
ATOM 685 N N . ARG A 1 87 ? -1.486 -10.264 0.524 1.00 94.94 87 ARG A N 1
ATOM 686 C CA . ARG A 1 87 ? -2.888 -10.211 0.941 1.00 94.94 87 ARG A CA 1
ATOM 687 C C . ARG A 1 87 ? -3.637 -9.048 0.297 1.00 94.94 87 ARG A C 1
ATOM 689 O O . ARG A 1 87 ? -4.737 -9.225 -0.207 1.00 94.94 87 ARG A O 1
ATOM 696 N N . LEU A 1 88 ? -3.039 -7.858 0.251 1.00 95.31 88 LEU A N 1
ATOM 697 C CA . LEU A 1 88 ? -3.644 -6.717 -0.442 1.00 95.31 88 LEU A CA 1
ATOM 698 C C . LEU A 1 88 ? -3.769 -6.968 -1.946 1.00 95.31 88 LEU A C 1
ATOM 700 O O . LEU A 1 88 ? -4.760 -6.581 -2.552 1.00 95.31 88 LEU A O 1
ATOM 704 N N . LYS A 1 89 ? -2.791 -7.636 -2.559 1.00 94.56 89 LYS A N 1
ATOM 705 C CA . LYS A 1 89 ? -2.812 -7.951 -3.989 1.00 94.56 89 LYS A CA 1
ATOM 706 C C . LYS A 1 89 ? -3.931 -8.927 -4.359 1.00 94.56 89 LYS A C 1
ATOM 708 O O . LYS A 1 89 ? -4.473 -8.794 -5.452 1.00 94.56 89 LYS A O 1
ATOM 713 N N . SER A 1 90 ? -4.255 -9.897 -3.501 1.00 94.94 90 SER A N 1
ATOM 714 C CA . SER A 1 90 ? -5.356 -10.838 -3.751 1.00 94.94 90 SER A CA 1
ATOM 715 C C . SER A 1 90 ? -6.736 -10.231 -3.499 1.00 94.94 90 SER A C 1
ATOM 717 O O . SER A 1 90 ? -7.710 -10.687 -4.085 1.00 94.94 90 SER A O 1
ATOM 719 N N . GLU A 1 91 ? -6.821 -9.219 -2.634 1.00 96.56 91 GLU A N 1
ATOM 720 C CA . GLU A 1 91 ? -8.093 -8.707 -2.115 1.00 96.56 91 GLU A CA 1
ATOM 721 C C . GLU A 1 91 ? -8.513 -7.353 -2.705 1.00 96.56 91 GLU A C 1
ATOM 723 O O . GLU A 1 91 ? -9.702 -7.033 -2.700 1.00 96.56 91 GLU A O 1
ATOM 728 N N . LEU A 1 92 ? -7.568 -6.548 -3.202 1.00 95.81 92 LEU A N 1
ATOM 729 C CA . LEU A 1 92 ? -7.870 -5.256 -3.817 1.00 95.81 92 LEU A CA 1
ATOM 730 C C . LEU A 1 92 ? -8.415 -5.427 -5.245 1.00 95.81 92 LEU A C 1
ATO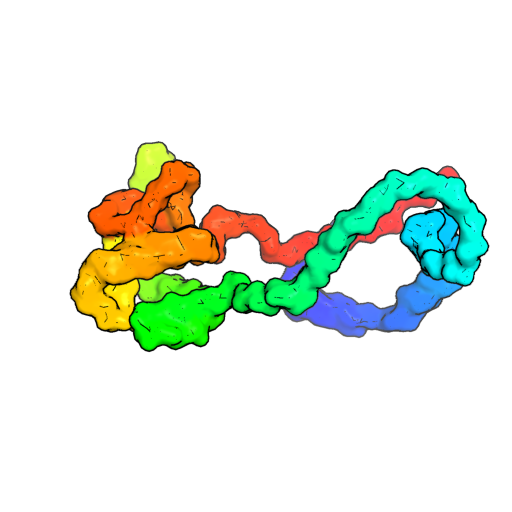M 732 O O . LEU A 1 92 ? -7.855 -6.198 -6.030 1.00 95.81 92 LEU A O 1
ATOM 736 N N . PRO A 1 93 ? -9.421 -4.629 -5.649 1.00 94.94 93 PRO A N 1
ATOM 737 C CA . PRO A 1 93 ? -9.924 -4.599 -7.021 1.00 94.94 93 PRO A CA 1
ATOM 738 C C . PRO A 1 93 ? -8.957 -3.827 -7.936 1.00 94.94 93 PRO A C 1
ATOM 740 O O . PRO A 1 93 ? -9.178 -2.667 -8.293 1.00 94.94 93 PRO A O 1
ATOM 743 N N . LEU A 1 94 ? -7.833 -4.462 -8.275 1.00 94.75 94 LEU A N 1
ATOM 744 C CA . LEU A 1 94 ? -6.780 -3.887 -9.111 1.00 94.75 94 LEU A CA 1
ATOM 745 C C . LEU A 1 94 ? -7.176 -3.941 -10.592 1.00 94.75 94 LEU A C 1
ATOM 747 O O . LEU A 1 94 ? -7.029 -4.964 -11.258 1.00 94.75 94 LEU A O 1
ATOM 751 N N . GLU A 1 95 ? -7.608 -2.807 -11.134 1.00 94.06 95 GLU A N 1
ATOM 752 C CA . GLU A 1 95 ? -8.116 -2.685 -12.505 1.00 94.06 95 GLU A CA 1
ATOM 753 C C . GLU A 1 95 ? -7.290 -1.687 -13.323 1.00 94.06 95 GLU A C 1
ATOM 755 O O . GLU A 1 95 ? -6.465 -0.944 -12.792 1.00 94.06 95 GLU A O 1
ATOM 760 N N . THR A 1 96 ? -7.489 -1.661 -14.641 1.00 93.88 96 THR A N 1
ATOM 761 C CA . THR A 1 96 ? -6.990 -0.550 -15.463 1.00 93.88 96 THR A CA 1
ATOM 762 C C . THR A 1 96 ? -8.064 0.525 -15.526 1.00 93.88 96 THR A C 1
ATOM 764 O O . THR A 1 96 ? -9.168 0.253 -15.990 1.00 93.88 96 THR A O 1
ATOM 767 N N . ARG A 1 97 ? -7.754 1.737 -15.062 1.00 92.44 97 ARG A N 1
ATOM 768 C CA . ARG A 1 97 ? -8.691 2.870 -15.041 1.00 92.44 97 ARG A CA 1
ATOM 769 C C . ARG A 1 97 ? -8.167 4.004 -15.913 1.00 92.44 97 ARG A C 1
ATOM 771 O O . ARG A 1 97 ? -6.978 4.305 -15.874 1.00 92.44 97 ARG A O 1
ATOM 778 N N . ARG A 1 98 ? -9.053 4.644 -16.678 1.00 91.12 98 ARG A N 1
ATOM 779 C CA . ARG A 1 98 ? -8.717 5.767 -17.564 1.00 91.12 98 ARG A CA 1
ATOM 780 C C . ARG A 1 98 ? -9.103 7.096 -16.930 1.00 91.12 98 ARG A C 1
ATOM 782 O O . ARG A 1 98 ? -10.240 7.254 -16.493 1.00 91.12 98 ARG A O 1
ATOM 789 N N . TYR A 1 99 ? -8.187 8.059 -16.927 1.00 88.62 99 TYR A N 1
ATOM 790 C CA . TYR A 1 99 ? -8.438 9.419 -16.448 1.00 88.62 99 TYR A CA 1
ATOM 791 C C . TYR A 1 99 ? -7.555 10.423 -17.189 1.00 88.62 99 TYR A C 1
ATOM 793 O O . TYR A 1 99 ? -6.389 10.143 -17.445 1.00 88.62 99 TYR A O 1
ATOM 801 N N . HIS A 1 100 ? -8.133 11.552 -17.615 1.00 86.25 100 HIS A N 1
ATOM 802 C CA . HIS A 1 100 ? -7.490 12.547 -18.493 1.00 86.25 100 HIS A CA 1
ATOM 803 C C . HIS A 1 100 ? -6.652 11.929 -19.626 1.00 86.25 100 HIS A C 1
ATOM 805 O O . HIS A 1 100 ? -5.458 12.184 -19.751 1.00 86.25 100 HIS A O 1
ATOM 811 N N . LEU A 1 101 ? -7.286 11.078 -20.445 1.00 91.69 101 LEU A N 1
ATOM 812 C CA . LEU A 1 101 ? -6.654 10.395 -21.588 1.00 91.69 101 LEU A CA 1
ATOM 813 C C . LEU A 1 101 ? -5.474 9.467 -21.230 1.00 91.69 101 LEU A C 1
ATOM 815 O O . LEU A 1 101 ? -4.829 8.944 -22.133 1.00 91.69 101 LEU A O 1
ATOM 819 N N . THR A 1 102 ? -5.228 9.219 -19.943 1.00 90.19 102 THR A N 1
ATOM 820 C CA . THR A 1 102 ? -4.156 8.353 -19.445 1.00 90.19 102 THR A CA 1
ATOM 821 C C . THR A 1 102 ? -4.746 7.081 -18.846 1.00 90.19 102 THR A C 1
ATOM 823 O O . THR A 1 102 ? -5.672 7.140 -18.035 1.00 90.19 102 THR A O 1
ATOM 826 N N . ASP A 1 103 ? -4.202 5.924 -19.229 1.00 91.19 103 ASP A N 1
ATOM 827 C CA . ASP A 1 103 ? -4.609 4.623 -18.694 1.00 91.19 103 ASP A CA 1
ATOM 828 C C . ASP A 1 103 ? -3.688 4.199 -17.541 1.00 91.19 103 ASP A C 1
ATOM 830 O O . ASP A 1 103 ? -2.514 3.858 -17.721 1.00 91.19 103 ASP A O 1
ATOM 834 N N . TYR A 1 104 ? -4.239 4.160 -16.334 1.00 92.00 104 TYR A N 1
ATOM 835 C CA . TYR A 1 104 ? -3.555 3.714 -15.130 1.00 92.00 104 TYR A CA 1
ATOM 836 C C . TYR A 1 104 ? -3.825 2.228 -14.896 1.00 92.00 104 TYR A C 1
ATOM 838 O O . TYR A 1 104 ? -4.903 1.830 -14.468 1.00 92.00 104 TYR A O 1
ATOM 846 N N . LYS A 1 105 ? -2.834 1.382 -15.185 1.00 93.06 105 LYS A N 1
ATOM 847 C CA . LYS A 1 105 ? -2.932 -0.082 -15.031 1.00 93.06 105 LYS A CA 1
ATOM 848 C C . LYS A 1 105 ? -2.902 -0.523 -13.560 1.00 93.06 105 LYS A C 1
ATOM 850 O O . LYS A 1 105 ? -2.173 0.062 -12.770 1.00 93.06 105 LYS A O 1
ATOM 855 N N . ARG A 1 106 ? -3.597 -1.610 -13.207 1.00 93.69 106 ARG A N 1
ATOM 856 C CA . ARG A 1 106 ? -3.540 -2.254 -11.871 1.00 93.69 106 ARG A CA 1
ATOM 857 C C . ARG A 1 106 ? -3.651 -1.263 -10.700 1.00 93.69 106 ARG A C 1
ATOM 859 O O . ARG A 1 106 ? -2.874 -1.344 -9.751 1.00 93.69 106 ARG A O 1
ATOM 866 N N . CYS A 1 107 ? -4.566 -0.306 -10.791 1.00 94.94 107 CYS A N 1
ATOM 867 C CA . CYS A 1 107 ? -4.833 0.672 -9.744 1.00 94.94 107 CYS A CA 1
ATOM 868 C C . CYS A 1 107 ? -6.199 0.426 -9.093 1.00 94.94 107 CYS A C 1
ATOM 870 O O . CYS A 1 107 ? -7.055 -0.286 -9.619 1.00 94.94 107 CYS A O 1
ATOM 872 N N . CYS A 1 108 ? -6.394 1.033 -7.931 1.00 95.25 108 CYS A N 1
ATOM 873 C CA . CYS A 1 108 ? -7.641 1.022 -7.170 1.00 95.25 108 CYS A CA 1
ATOM 874 C C . CYS A 1 108 ? -7.902 2.427 -6.616 1.00 95.25 108 CYS A C 1
ATOM 876 O O . CYS A 1 108 ? -7.001 3.270 -6.629 1.00 95.25 108 CYS A O 1
ATOM 878 N N . ARG A 1 109 ? -9.130 2.719 -6.180 1.00 95.81 109 ARG A N 1
ATOM 879 C CA . ARG A 1 109 ? -9.433 4.009 -5.542 1.00 95.81 109 ARG A CA 1
ATOM 880 C C . ARG A 1 109 ? -9.094 3.973 -4.058 1.00 95.81 109 ARG A C 1
ATOM 882 O O . ARG A 1 109 ? -9.084 2.902 -3.454 1.00 95.81 109 ARG A O 1
ATOM 889 N N . GLY A 1 110 ? -8.891 5.144 -3.457 1.00 95.25 110 GLY A N 1
ATOM 890 C CA . GLY A 1 110 ? -8.665 5.268 -2.013 1.00 95.25 110 GLY A CA 1
ATOM 891 C C . GLY A 1 110 ? -9.777 4.610 -1.189 1.00 95.25 110 GLY A C 1
ATOM 892 O O . GLY A 1 110 ? -9.494 3.825 -0.286 1.00 95.25 110 GLY A O 1
ATOM 893 N N . ARG A 1 111 ? -11.042 4.816 -1.581 1.00 96.06 111 ARG A N 1
ATOM 894 C CA . ARG A 1 111 ? -12.200 4.147 -0.957 1.00 96.06 111 ARG A CA 1
ATOM 895 C C . ARG A 1 111 ? -12.125 2.617 -1.006 1.00 96.06 111 ARG A C 1
ATOM 897 O O . ARG A 1 111 ? -12.378 1.969 0.003 1.00 96.06 111 ARG A O 1
ATOM 904 N N . ASP A 1 112 ? -11.700 2.059 -2.142 1.00 96.56 112 ASP A N 1
ATOM 905 C CA . ASP A 1 112 ? -11.620 0.610 -2.335 1.00 96.56 112 ASP A CA 1
ATOM 906 C C . ASP A 1 112 ? -10.539 0.020 -1.398 1.00 96.56 112 ASP A C 1
ATOM 908 O O . ASP A 1 112 ? -10.685 -1.091 -0.889 1.00 96.56 112 ASP A O 1
ATOM 912 N N . ILE A 1 113 ? -9.469 0.780 -1.120 1.00 96.50 113 ILE A N 1
ATOM 913 C CA . ILE A 1 113 ? -8.423 0.401 -0.159 1.00 96.50 113 ILE A CA 1
ATOM 914 C C . ILE A 1 113 ? -8.959 0.385 1.271 1.00 96.50 113 ILE A C 1
ATOM 916 O O . ILE A 1 113 ? -8.747 -0.600 1.977 1.00 96.50 113 ILE A O 1
ATOM 920 N N . VAL A 1 114 ? -9.636 1.454 1.700 1.00 96.69 114 VAL A N 1
ATOM 921 C CA . VAL A 1 114 ? -10.164 1.564 3.070 1.00 96.69 114 VAL A CA 1
ATOM 922 C C . VAL A 1 114 ? -11.176 0.449 3.342 1.00 96.69 114 VAL A C 1
ATOM 924 O O . VAL A 1 114 ? -11.038 -0.269 4.331 1.00 96.69 114 VAL A O 1
ATOM 927 N N . GLU A 1 115 ? -12.120 0.227 2.424 1.00 96.25 115 GLU A N 1
ATOM 928 C CA . GLU A 1 115 ? -13.116 -0.849 2.522 1.00 96.25 115 GLU A CA 1
ATOM 929 C C . GLU A 1 115 ? -12.458 -2.239 2.554 1.00 96.25 115 GLU A C 1
ATOM 931 O O . GLU A 1 115 ? -12.836 -3.106 3.346 1.00 96.25 115 GLU A O 1
ATOM 936 N N . THR A 1 116 ? -11.419 -2.452 1.739 1.00 96.69 116 THR A N 1
ATOM 937 C CA . THR A 1 116 ? -10.666 -3.715 1.739 1.00 96.69 116 THR A CA 1
ATOM 938 C C . THR A 1 116 ? -9.939 -3.935 3.063 1.00 96.69 116 THR A C 1
ATOM 940 O O . THR A 1 116 ? -9.994 -5.038 3.599 1.00 96.69 116 THR A O 1
ATOM 943 N N . ILE A 1 117 ? -9.304 -2.903 3.628 1.00 96.12 117 ILE A N 1
ATOM 944 C CA . ILE A 1 117 ? -8.623 -2.975 4.929 1.00 96.12 117 ILE A CA 1
ATOM 945 C C . ILE A 1 117 ? -9.608 -3.328 6.045 1.00 96.12 117 ILE A C 1
ATOM 947 O O . ILE A 1 117 ? -9.320 -4.237 6.826 1.00 96.12 117 ILE A O 1
ATOM 951 N N . GLN A 1 118 ? -10.771 -2.667 6.093 1.00 96.19 118 GLN A N 1
ATOM 952 C CA . GLN A 1 118 ? -11.817 -2.978 7.073 1.00 96.19 118 GLN A CA 1
ATOM 953 C C . GLN A 1 118 ? -12.214 -4.449 7.008 1.00 96.19 118 GLN A C 1
ATOM 955 O O . GLN A 1 118 ? -12.271 -5.127 8.032 1.00 96.19 118 GLN A O 1
ATOM 960 N N . ARG A 1 119 ? -12.412 -4.965 5.792 1.00 95.88 119 ARG A N 1
ATOM 961 C CA . ARG A 1 119 ? -12.813 -6.353 5.566 1.00 95.88 119 ARG A CA 1
ATOM 962 C C . ARG A 1 119 ? -11.731 -7.362 5.956 1.00 95.88 119 ARG A C 1
ATOM 964 O O . ARG A 1 119 ? -12.033 -8.331 6.643 1.00 95.88 119 ARG A O 1
ATOM 971 N N . ILE A 1 120 ? -10.483 -7.178 5.520 1.00 96.12 120 ILE A N 1
ATOM 972 C CA . ILE A 1 120 ? -9.433 -8.201 5.697 1.00 96.12 120 ILE A CA 1
ATOM 973 C C . ILE A 1 120 ? -8.828 -8.204 7.106 1.00 96.12 120 ILE A C 1
ATOM 975 O O . ILE A 1 120 ? -8.383 -9.255 7.570 1.00 96.12 120 ILE A O 1
ATOM 979 N N . TYR A 1 121 ? -8.809 -7.052 7.782 1.00 94.31 121 TYR A N 1
ATOM 980 C CA . TYR A 1 121 ? -8.268 -6.903 9.138 1.00 94.31 121 TYR A CA 1
ATOM 981 C C . TYR A 1 121 ? -9.357 -6.752 10.204 1.00 94.31 121 TYR A C 1
ATOM 983 O O . TYR A 1 121 ? -9.032 -6.533 11.364 1.00 94.31 121 TYR A O 1
ATOM 991 N N . SER A 1 122 ? -10.634 -6.903 9.832 1.00 93.56 122 SER A N 1
ATOM 992 C CA . SER A 1 122 ? -11.785 -6.786 10.743 1.00 93.56 122 SER A CA 1
ATOM 993 C C . SER A 1 122 ? -11.787 -5.480 11.546 1.00 93.56 122 SER A C 1
ATOM 995 O O . SER A 1 122 ? -12.136 -5.469 12.723 1.00 93.56 122 SER A O 1
ATOM 997 N N . VAL A 1 123 ? -11.382 -4.375 10.911 1.00 94.38 123 VAL A N 1
ATOM 998 C CA . VAL A 1 123 ? -11.322 -3.054 11.548 1.00 94.38 123 VAL A CA 1
ATOM 999 C C . VAL A 1 123 ? -12.716 -2.419 11.487 1.00 94.38 123 VAL A C 1
ATOM 1001 O O . VAL A 1 123 ? -13.176 -2.092 10.388 1.00 94.38 123 VAL A O 1
ATOM 1004 N N . PRO A 1 124 ? -13.411 -2.234 12.625 1.00 90.25 124 PRO A N 1
ATOM 1005 C CA . PRO A 1 124 ? -14.808 -1.801 12.626 1.00 90.25 124 PRO A CA 1
ATOM 1006 C C . PRO A 1 124 ? -14.965 -0.324 12.251 1.00 90.25 124 PRO A C 1
ATOM 1008 O O . PRO A 1 124 ? -15.962 0.063 11.643 1.00 90.25 124 PRO A O 1
ATOM 1011 N N . HIS A 1 125 ? -13.981 0.511 12.589 1.00 94.88 125 HIS A N 1
ATOM 1012 C CA . HIS A 1 125 ? -14.054 1.954 12.396 1.00 94.88 125 HIS A CA 1
ATOM 1013 C C . HIS A 1 125 ? -13.339 2.392 11.115 1.00 94.88 125 HIS A C 1
ATOM 1015 O O . HIS A 1 125 ? -12.173 2.072 10.887 1.00 94.88 125 HIS A O 1
ATOM 1021 N N . GLU A 1 126 ? -14.029 3.178 10.287 1.00 94.00 126 GLU A N 1
ATOM 1022 C CA . GLU A 1 126 ? -13.480 3.701 9.026 1.00 94.00 126 GLU A CA 1
ATOM 1023 C C . GLU A 1 126 ? -12.238 4.576 9.257 1.00 94.00 126 GLU A C 1
ATOM 1025 O O . GLU A 1 126 ? -11.267 4.510 8.501 1.00 94.00 126 GLU A O 1
ATOM 1030 N N . GLU A 1 127 ? -12.237 5.365 10.333 1.00 95.19 127 GLU A N 1
ATOM 1031 C CA . GLU A 1 127 ? -11.118 6.238 10.691 1.00 95.19 127 GLU A CA 1
ATOM 1032 C C . GLU A 1 127 ? -9.844 5.437 10.997 1.00 95.19 127 GLU A C 1
ATOM 1034 O O . GLU A 1 127 ? -8.748 5.808 10.579 1.00 95.19 127 GLU A O 1
ATOM 1039 N N . GLU A 1 128 ? -9.985 4.306 11.685 1.00 95.31 128 GLU A N 1
ATOM 1040 C CA . GLU A 1 128 ? -8.871 3.422 12.020 1.00 95.31 128 GLU A CA 1
ATOM 1041 C C . GLU A 1 128 ? -8.320 2.72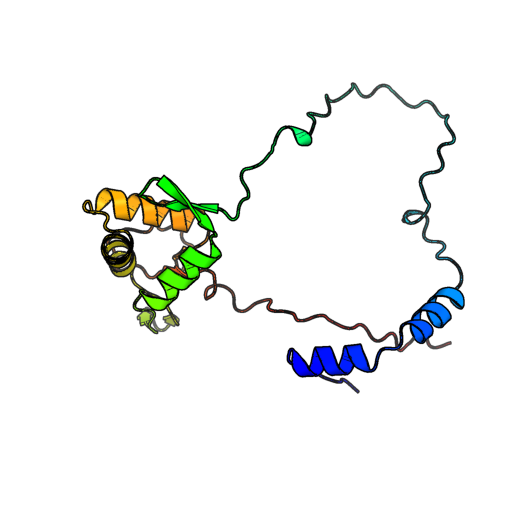8 10.770 1.00 95.31 128 GLU A C 1
ATOM 1043 O O . GLU A 1 128 ? -7.107 2.705 10.553 1.00 95.31 128 GLU A O 1
ATOM 1048 N N . ALA A 1 129 ? -9.203 2.257 9.886 1.00 96.19 129 ALA A N 1
ATOM 1049 C CA . ALA A 1 129 ? -8.799 1.693 8.602 1.00 96.19 129 ALA A CA 1
ATOM 1050 C C . ALA A 1 129 ? -8.092 2.728 7.715 1.00 96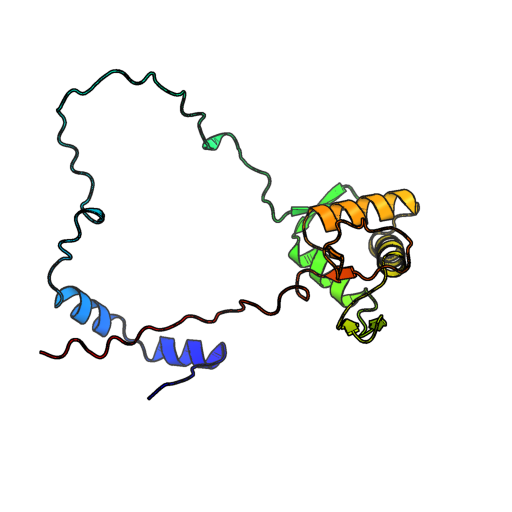.19 129 ALA A C 1
ATOM 1052 O O . ALA A 1 129 ? -7.093 2.411 7.070 1.00 96.19 129 ALA A O 1
ATOM 1053 N N . THR A 1 130 ? -8.557 3.979 7.729 1.00 96.50 130 THR A N 1
ATOM 1054 C CA . THR A 1 130 ? -7.925 5.092 7.011 1.00 96.50 130 THR A CA 1
ATOM 1055 C C . THR A 1 130 ? -6.538 5.393 7.574 1.00 96.50 130 THR A C 1
ATOM 1057 O O . THR A 1 130 ? -5.571 5.453 6.817 1.00 96.50 130 THR A O 1
ATOM 1060 N N . LYS A 1 131 ? -6.398 5.490 8.902 1.00 96.00 131 LYS A N 1
ATOM 1061 C CA . LYS A 1 131 ? -5.097 5.661 9.571 1.00 96.00 131 LYS A CA 1
ATOM 1062 C C . LYS A 1 131 ? -4.132 4.530 9.224 1.00 96.00 131 LYS A C 1
ATOM 1064 O O . LYS A 1 131 ? -2.966 4.785 8.922 1.00 96.00 131 LYS A O 1
ATOM 1069 N N . PHE A 1 132 ? -4.612 3.288 9.207 1.00 96.12 132 PHE A N 1
ATOM 1070 C CA . PHE A 1 132 ? -3.796 2.147 8.808 1.00 96.12 132 PHE A CA 1
ATOM 1071 C C . PHE A 1 132 ? -3.402 2.210 7.324 1.00 96.12 132 PHE A C 1
ATOM 1073 O O . PHE A 1 132 ? -2.246 1.970 6.981 1.00 96.12 132 PHE A O 1
ATOM 1080 N N . ALA A 1 133 ? -4.309 2.617 6.435 1.00 96.19 133 ALA A N 1
ATOM 1081 C CA . ALA A 1 133 ? -4.004 2.807 5.018 1.00 96.19 133 ALA A CA 1
ATOM 1082 C C . ALA A 1 133 ? -2.933 3.890 4.790 1.00 96.19 133 ALA A C 1
ATOM 1084 O O . ALA A 1 133 ? -1.990 3.689 4.022 1.00 96.19 133 ALA A O 1
ATOM 1085 N N . GLN A 1 134 ? -3.033 5.012 5.505 1.00 95.50 134 GLN A N 1
ATOM 1086 C CA . GLN A 1 134 ? -2.034 6.083 5.495 1.00 95.50 134 GLN A CA 1
ATOM 1087 C C . GLN A 1 134 ? -0.689 5.606 6.051 1.00 95.50 134 GLN A C 1
ATOM 1089 O O . GLN A 1 134 ? 0.365 5.940 5.510 1.00 95.50 134 GLN A O 1
ATOM 1094 N N . TYR A 1 135 ? -0.707 4.766 7.087 1.00 94.62 135 TYR A N 1
ATOM 1095 C CA . TYR A 1 135 ? 0.496 4.118 7.599 1.00 94.62 135 TYR A CA 1
ATOM 1096 C C . TYR A 1 135 ? 1.150 3.212 6.544 1.00 94.62 135 TYR A C 1
ATOM 1098 O O . TYR A 1 135 ? 2.358 3.307 6.316 1.00 94.62 135 TYR A O 1
ATOM 1106 N N . LEU A 1 136 ? 0.375 2.392 5.829 1.00 94.31 136 LEU A N 1
ATOM 1107 C CA . LEU A 1 136 ? 0.881 1.572 4.721 1.00 94.31 136 LEU A CA 1
ATOM 1108 C C . LEU A 1 136 ? 1.462 2.425 3.585 1.00 94.31 136 LEU A C 1
ATOM 1110 O O . LEU A 1 136 ? 2.490 2.073 3.000 1.00 94.31 136 LEU A O 1
ATOM 1114 N N . GLN A 1 137 ? 0.847 3.570 3.297 1.00 93.62 137 GLN A N 1
ATOM 1115 C CA . GLN A 1 137 ? 1.366 4.530 2.329 1.00 93.62 137 GLN A CA 1
ATOM 1116 C C . GLN A 1 137 ? 2.689 5.158 2.786 1.00 93.62 137 GLN A C 1
ATOM 1118 O O . GLN A 1 137 ? 3.650 5.221 2.015 1.00 93.62 137 GLN A O 1
ATOM 1123 N N . TYR A 1 138 ? 2.783 5.571 4.052 1.00 91.50 138 TYR A N 1
ATOM 1124 C CA . TYR A 1 138 ? 4.023 6.072 4.647 1.00 91.50 138 TYR A CA 1
ATOM 1125 C C . TYR A 1 138 ? 5.148 5.030 4.559 1.00 91.50 138 TYR A C 1
ATOM 1127 O O . TYR A 1 138 ? 6.288 5.356 4.226 1.00 91.50 138 TYR A O 1
ATOM 1135 N N . ARG A 1 139 ? 4.809 3.751 4.766 1.00 89.75 139 ARG A N 1
ATOM 1136 C CA . ARG A 1 139 ? 5.718 2.602 4.625 1.00 89.75 139 ARG A CA 1
ATOM 1137 C C . ARG A 1 139 ? 5.988 2.183 3.175 1.00 89.75 139 ARG A C 1
ATOM 1139 O O . ARG A 1 139 ? 6.657 1.172 2.976 1.00 89.75 139 ARG A O 1
ATOM 1146 N N . LYS A 1 140 ? 5.527 2.950 2.178 1.00 89.81 140 LYS A N 1
ATOM 1147 C CA . LYS A 1 140 ? 5.759 2.706 0.743 1.00 89.81 140 LYS A CA 1
ATOM 1148 C C . LYS A 1 140 ? 5.226 1.350 0.264 1.00 89.81 140 LYS A C 1
ATOM 1150 O O . LYS A 1 140 ? 5.817 0.701 -0.590 1.00 89.81 140 LYS A O 1
ATOM 1155 N N . VAL A 1 141 ? 4.111 0.901 0.844 1.00 92.62 141 VAL A N 1
ATOM 1156 C CA . VAL A 1 141 ? 3.359 -0.280 0.379 1.00 92.62 141 VAL A CA 1
ATOM 1157 C C . VAL A 1 141 ? 2.327 0.131 -0.667 1.00 92.62 141 VAL A C 1
ATOM 1159 O O . VAL A 1 141 ? 2.125 -0.567 -1.662 1.00 92.62 141 VAL A O 1
ATOM 1162 N N . ILE A 1 142 ? 1.697 1.283 -0.443 1.00 94.06 142 ILE A N 1
ATOM 1163 C CA . ILE A 1 142 ? 0.672 1.889 -1.293 1.00 94.06 142 ILE A CA 1
ATOM 1164 C C . ILE A 1 142 ? 1.183 3.253 -1.745 1.00 94.06 142 ILE A C 1
ATOM 1166 O O . ILE A 1 142 ? 1.781 3.986 -0.963 1.00 94.06 142 ILE A O 1
ATOM 1170 N N . HIS A 1 143 ? 0.947 3.594 -3.004 1.00 92.62 143 HIS A N 1
ATOM 1171 C CA . HIS A 1 143 ? 1.397 4.839 -3.607 1.00 92.62 143 HIS A CA 1
ATOM 1172 C C . HIS A 1 143 ? 0.266 5.516 -4.355 1.00 92.62 143 HIS A C 1
ATOM 1174 O O . HIS A 1 143 ? -0.543 4.843 -4.997 1.00 92.62 143 HIS A O 1
ATOM 1180 N N . HIS A 1 144 ? 0.220 6.844 -4.283 1.00 93.19 144 HIS A N 1
ATOM 1181 C CA . HIS A 1 144 ? -0.657 7.613 -5.150 1.00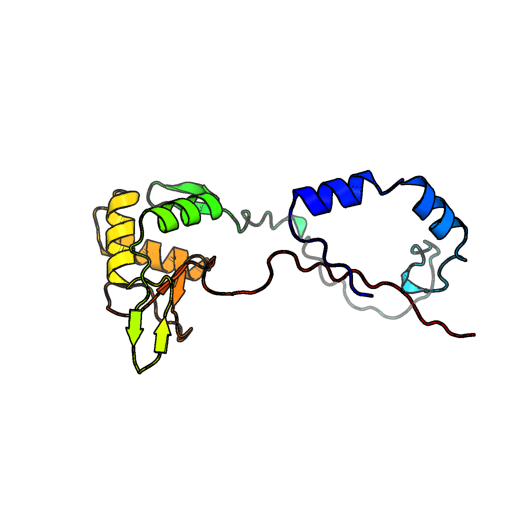 93.19 144 HIS A CA 1
ATOM 1182 C C . HIS A 1 144 ? -0.089 7.599 -6.568 1.00 93.19 144 HIS A C 1
ATOM 1184 O O . HIS A 1 144 ? 1.115 7.736 -6.761 1.00 93.19 144 HIS A O 1
ATOM 1190 N N . VAL A 1 145 ? -0.948 7.423 -7.567 1.00 90.62 145 VAL A N 1
ATOM 1191 C CA . VAL A 1 145 ? -0.497 7.207 -8.947 1.00 90.62 145 VAL A CA 1
ATOM 1192 C C . VAL A 1 145 ? 0.175 8.448 -9.557 1.00 90.62 145 VAL A C 1
ATOM 1194 O O . VAL A 1 145 ? 0.980 8.302 -10.474 1.00 90.62 145 VAL A O 1
ATOM 1197 N N . CYS A 1 146 ? -0.105 9.647 -9.034 1.00 84.69 146 CYS A N 1
ATOM 1198 C CA . CYS A 1 146 ? 0.507 10.903 -9.483 1.00 84.69 146 CYS A CA 1
ATOM 1199 C C . CYS A 1 146 ? 1.609 11.440 -8.547 1.00 84.69 146 CYS A C 1
ATOM 1201 O O . CYS A 1 146 ? 2.093 12.539 -8.790 1.00 84.69 146 CYS A O 1
ATOM 1203 N N . ASP A 1 147 ? 1.978 10.716 -7.478 1.00 78.50 147 ASP A N 1
ATOM 1204 C CA . ASP A 1 147 ? 3.012 11.109 -6.491 1.00 78.50 147 ASP A CA 1
ATOM 1205 C C . ASP A 1 147 ? 2.864 12.522 -5.864 1.00 78.50 147 ASP A C 1
ATOM 1207 O O . ASP A 1 147 ? 3.773 13.049 -5.229 1.00 78.50 147 ASP A O 1
ATOM 1211 N N . ASP A 1 148 ? 1.679 13.119 -5.947 1.00 80.50 148 ASP A N 1
ATOM 1212 C CA . ASP A 1 148 ? 1.311 14.449 -5.422 1.00 80.50 148 ASP A CA 1
ATOM 1213 C C . ASP A 1 148 ? 1.105 14.511 -3.890 1.00 80.50 148 ASP A C 1
ATOM 1215 O O . ASP A 1 148 ? 0.488 15.439 -3.363 1.00 80.50 148 ASP A O 1
ATOM 1219 N N . GLY A 1 149 ? 1.599 13.511 -3.155 1.00 77.50 149 GLY A N 1
ATOM 1220 C CA . GLY A 1 149 ? 1.488 13.448 -1.697 1.00 77.50 149 GLY A CA 1
ATOM 1221 C C . GLY A 1 149 ? 0.066 13.230 -1.168 1.00 77.50 149 GLY A C 1
ATOM 1222 O O . GLY A 1 149 ? -0.154 13.366 0.034 1.00 77.50 149 GLY A O 1
ATOM 1223 N N . HIS A 1 150 ? -0.907 12.887 -2.018 1.00 86.38 150 HIS A N 1
ATOM 1224 C CA . HIS A 1 150 ? -2.265 12.610 -1.564 1.00 86.38 150 HIS A CA 1
ATOM 1225 C C . HIS A 1 150 ? -2.336 11.395 -0.649 1.00 86.38 150 HIS A C 1
ATOM 1227 O O . HIS A 1 150 ? -1.945 10.296 -1.036 1.00 86.38 150 HIS A O 1
ATOM 1233 N N . LEU A 1 151 ? -2.881 11.598 0.550 1.00 86.38 151 LEU A N 1
ATOM 1234 C CA . LEU A 1 151 ? -3.093 10.540 1.524 1.00 86.38 151 LEU A CA 1
ATOM 1235 C C . LEU A 1 151 ? -4.214 9.595 1.084 1.00 86.38 151 LEU A C 1
ATOM 1237 O O . LEU A 1 151 ? -5.188 10.010 0.446 1.00 86.38 151 LEU A O 1
ATOM 1241 N N . VAL A 1 152 ? -4.070 8.318 1.438 1.00 87.19 152 VAL A N 1
ATOM 1242 C CA . VAL A 1 152 ? -5.162 7.356 1.301 1.00 87.19 152 VAL A CA 1
ATOM 1243 C C . VAL A 1 152 ? -6.286 7.765 2.245 1.00 87.19 152 VAL A C 1
ATOM 1245 O O . VAL A 1 152 ? -6.111 7.841 3.458 1.00 87.19 152 VAL A O 1
ATOM 1248 N N . GLU A 1 153 ? -7.443 8.021 1.655 1.00 89.38 153 GLU A N 1
ATOM 1249 C CA . GLU A 1 153 ? -8.706 8.333 2.316 1.00 89.38 153 GLU A CA 1
ATOM 1250 C C . GLU A 1 153 ? -9.829 7.742 1.461 1.00 89.38 153 GLU A C 1
ATOM 1252 O O . GLU A 1 153 ? -9.590 7.249 0.352 1.00 89.38 153 GLU A O 1
ATOM 1257 N N . LYS A 1 154 ? -11.073 7.835 1.932 1.00 85.38 154 LYS A N 1
ATOM 1258 C CA . LYS A 1 154 ? -12.257 7.439 1.167 1.00 85.38 154 LYS A CA 1
ATOM 1259 C C . LYS A 1 154 ? -12.576 8.450 0.061 1.00 85.38 154 LYS A C 1
ATOM 1261 O O . LYS A 1 154 ? -13.552 9.189 0.109 1.00 85.38 154 LYS A O 1
ATOM 1266 N N . ASN A 1 155 ? -11.709 8.490 -0.941 1.00 88.94 155 ASN A N 1
ATOM 1267 C CA . ASN A 1 155 ? -11.791 9.371 -2.095 1.00 88.94 155 ASN A CA 1
ATOM 1268 C C . ASN A 1 155 ? -11.698 8.570 -3.406 1.00 88.94 155 ASN A C 1
ATOM 1270 O O . ASN A 1 155 ? -11.396 7.371 -3.417 1.00 88.94 155 ASN A O 1
ATOM 1274 N N . ASP A 1 156 ? -11.960 9.250 -4.521 1.00 89.50 156 ASP A N 1
ATOM 1275 C CA . ASP A 1 156 ? -11.881 8.675 -5.869 1.00 89.50 156 ASP A CA 1
ATOM 1276 C C . ASP A 1 156 ? -10.485 8.812 -6.503 1.00 89.50 156 ASP A C 1
ATOM 1278 O O . ASP A 1 156 ? -10.319 8.588 -7.702 1.00 89.50 156 ASP A O 1
ATOM 1282 N N . LYS A 1 157 ? -9.460 9.158 -5.712 1.00 92.62 157 LYS A N 1
ATOM 1283 C CA . LYS A 1 157 ? -8.079 9.235 -6.199 1.00 92.62 157 LYS A CA 1
ATOM 1284 C C . LYS A 1 157 ? -7.523 7.837 -6.422 1.00 92.62 157 LYS A C 1
ATOM 1286 O O . LYS A 1 157 ? -7.902 6.892 -5.727 1.00 92.62 157 LYS A O 1
ATOM 1291 N N . PHE A 1 158 ? -6.621 7.705 -7.390 1.00 94.50 158 PHE A N 1
ATOM 1292 C CA . PHE A 1 158 ? -6.065 6.410 -7.763 1.00 94.50 158 PHE A CA 1
ATOM 1293 C C . PHE A 1 158 ? -4.772 6.114 -7.024 1.00 94.50 158 PHE A C 1
ATOM 1295 O O . PHE A 1 158 ? -3.834 6.909 -6.996 1.00 94.50 158 PHE A O 1
ATOM 1302 N N . PHE A 1 159 ? -4.705 4.899 -6.505 1.00 95.06 159 PHE A N 1
ATOM 1303 C CA . PHE A 1 159 ? -3.563 4.363 -5.798 1.00 95.06 159 PHE A CA 1
ATOM 1304 C C . PHE A 1 159 ? -3.140 3.032 -6.405 1.00 95.06 159 PHE A C 1
ATOM 1306 O O . PHE A 1 159 ? -3.896 2.353 -7.110 1.00 95.06 159 PHE A O 1
ATOM 1313 N N . ARG A 1 160 ? -1.898 2.651 -6.132 1.00 94.44 160 ARG A N 1
ATOM 1314 C CA . ARG A 1 160 ? -1.283 1.431 -6.633 1.00 94.44 160 ARG A CA 1
ATOM 1315 C C . ARG A 1 160 ? -0.407 0.798 -5.555 1.00 94.44 160 ARG A C 1
ATOM 1317 O O . ARG A 1 160 ? 0.205 1.499 -4.755 1.00 94.44 160 ARG A O 1
ATOM 1324 N N . LEU A 1 161 ? -0.326 -0.531 -5.551 1.00 93.31 161 LEU A N 1
ATOM 1325 C CA . LEU A 1 161 ? 0.658 -1.244 -4.737 1.00 93.31 161 LEU A CA 1
ATOM 1326 C C . LEU A 1 161 ? 2.075 -1.000 -5.264 1.00 93.31 161 LEU A C 1
ATOM 1328 O O . LEU A 1 161 ? 2.289 -0.922 -6.477 1.00 93.31 161 LEU A O 1
ATOM 1332 N N . GLN A 1 162 ? 3.052 -0.953 -4.362 1.00 89.56 162 GLN A N 1
ATOM 1333 C CA . GLN A 1 162 ? 4.444 -0.665 -4.709 1.00 89.56 162 GLN A CA 1
ATOM 1334 C C . GLN A 1 162 ? 5.033 -1.661 -5.716 1.00 89.56 162 GLN A C 1
ATOM 1336 O O . GLN A 1 162 ? 5.739 -1.268 -6.640 1.00 89.56 162 GLN A O 1
ATOM 1341 N N . CYS A 1 163 ? 4.654 -2.939 -5.629 1.00 87.12 163 CYS A N 1
ATOM 1342 C CA . CYS A 1 163 ? 5.048 -3.975 -6.593 1.00 87.12 163 CYS A CA 1
ATOM 1343 C C . CYS A 1 163 ? 4.524 -3.740 -8.026 1.00 87.12 163 CYS A C 1
ATOM 1345 O O . CYS A 1 163 ? 4.876 -4.475 -8.951 1.00 87.12 163 CYS A O 1
ATOM 1347 N N . HIS A 1 164 ? 3.660 -2.745 -8.228 1.00 86.00 164 HIS A N 1
ATOM 1348 C CA . HIS A 1 164 ? 3.140 -2.346 -9.530 1.00 86.00 164 HIS A CA 1
ATOM 1349 C C . HIS A 1 164 ? 3.535 -0.912 -9.920 1.00 86.00 164 HIS A C 1
ATOM 1351 O O . HIS A 1 164 ? 3.237 -0.509 -11.045 1.00 86.00 164 HIS A O 1
ATOM 1357 N N . HIS A 1 165 ? 4.162 -0.132 -9.034 1.00 78.62 165 HIS A N 1
ATOM 1358 C CA . HIS A 1 165 ? 4.490 1.274 -9.280 1.00 78.62 165 HIS A CA 1
ATOM 1359 C C . HIS A 1 165 ? 5.686 1.453 -10.220 1.00 78.62 165 HIS A C 1
ATOM 1361 O O . HIS A 1 165 ? 5.603 2.241 -11.162 1.00 78.62 165 HIS A O 1
ATOM 1367 N N . THR A 1 166 ? 6.776 0.722 -10.004 1.00 61.12 166 THR A N 1
ATOM 1368 C CA . THR A 1 166 ? 7.997 0.819 -10.813 1.00 61.12 166 THR A CA 1
ATOM 1369 C C . THR A 1 166 ? 8.154 -0.405 -11.720 1.00 61.12 166 THR A C 1
ATOM 1371 O O . THR A 1 166 ? 8.234 -1.527 -11.223 1.00 61.12 166 THR A O 1
ATOM 1374 N N . PRO A 1 167 ? 8.240 -0.239 -13.054 1.00 57.53 167 PRO A N 1
ATOM 1375 C CA . PRO A 1 167 ? 8.587 -1.326 -13.975 1.00 57.53 167 PRO A CA 1
ATOM 1376 C C . PRO A 1 167 ? 10.098 -1.664 -14.030 1.00 57.53 167 PRO A C 1
ATOM 1378 O O . PRO A 1 167 ? 10.563 -2.250 -14.999 1.00 57.53 167 PRO A O 1
ATOM 1381 N N . SER A 1 168 ? 10.890 -1.331 -13.015 1.00 51.16 168 SER A N 1
ATOM 1382 C CA . SER A 1 168 ? 12.356 -1.466 -13.015 1.00 51.16 168 SER A CA 1
ATOM 1383 C C . SER A 1 168 ? 12.805 -1.680 -11.562 1.00 51.16 168 SER A C 1
ATOM 1385 O O . SER A 1 168 ? 12.458 -0.882 -10.704 1.00 51.16 168 SER A O 1
ATOM 1387 N N . ILE A 1 169 ? 13.500 -2.733 -11.124 1.00 52.78 169 ILE A N 1
ATOM 1388 C CA . ILE A 1 169 ? 14.549 -3.572 -11.709 1.00 52.78 169 ILE A CA 1
ATOM 1389 C C . ILE A 1 169 ? 14.358 -4.979 -11.109 1.00 52.78 169 ILE A C 1
ATOM 1391 O O . ILE A 1 169 ? 14.698 -5.214 -9.953 1.00 52.78 169 ILE A O 1
ATOM 1395 N N . LEU A 1 170 ? 13.794 -5.922 -11.860 1.00 44.22 170 LEU A N 1
ATOM 1396 C CA . LEU A 1 170 ? 13.888 -7.343 -11.520 1.00 44.22 170 LEU A CA 1
ATOM 1397 C C . LEU A 1 170 ? 15.061 -7.904 -12.330 1.00 44.22 170 LEU A C 1
ATOM 1399 O O . LEU A 1 170 ? 14.910 -8.223 -13.502 1.00 44.22 170 LEU A O 1
ATOM 1403 N N . ASN A 1 171 ? 16.234 -7.977 -11.698 1.00 44.12 171 ASN A N 1
ATOM 1404 C CA . ASN A 1 171 ? 17.366 -8.813 -12.112 1.00 44.12 171 ASN A CA 1
ATOM 1405 C C . ASN A 1 171 ? 17.888 -8.655 -13.556 1.00 44.12 171 ASN A C 1
ATOM 1407 O O . ASN A 1 171 ? 18.101 -9.655 -14.239 1.00 44.12 171 ASN A O 1
ATOM 1411 N N . THR A 1 172 ? 18.193 -7.447 -14.026 1.00 46.59 172 THR A N 1
ATOM 1412 C CA . THR A 1 172 ? 19.150 -7.305 -15.139 1.00 46.59 172 THR A CA 1
ATOM 1413 C C . THR A 1 172 ? 20.560 -7.222 -14.564 1.00 46.59 172 THR A C 1
ATOM 1415 O O . THR A 1 172 ? 21.064 -6.145 -14.260 1.00 46.59 172 THR A O 1
ATOM 1418 N N . TYR A 1 173 ? 21.210 -8.371 -14.379 1.00 48.62 173 TYR A N 1
ATOM 1419 C CA . TYR A 1 173 ? 22.662 -8.386 -14.223 1.00 48.62 173 TYR A CA 1
ATOM 1420 C C . TYR A 1 173 ? 23.271 -8.103 -15.600 1.00 48.62 173 TYR A C 1
ATOM 1422 O O . TYR A 1 173 ? 23.091 -8.884 -16.531 1.00 48.62 173 TYR A O 1
ATOM 1430 N N . CYS A 1 174 ? 23.963 -6.974 -15.747 1.00 47.94 174 CYS A N 1
ATOM 1431 C CA . CYS A 1 174 ? 24.763 -6.707 -16.936 1.00 47.94 174 CYS A CA 1
ATOM 1432 C C . CYS A 1 174 ? 26.074 -7.494 -16.793 1.00 47.94 174 CYS A C 1
ATOM 1434 O O . CYS A 1 174 ? 26.911 -7.153 -15.956 1.00 47.94 174 CYS A O 1
ATOM 1436 N N . ILE A 1 175 ? 26.235 -8.582 -17.549 1.00 54.00 175 ILE A N 1
ATOM 1437 C CA . ILE A 1 175 ? 27.516 -9.291 -17.635 1.00 54.00 175 ILE A CA 1
ATOM 1438 C C . ILE A 1 175 ? 28.382 -8.513 -18.625 1.00 54.00 175 ILE A C 1
ATOM 1440 O O . ILE A 1 175 ? 28.158 -8.568 -19.833 1.00 54.00 175 ILE A O 1
ATOM 1444 N N . TRP A 1 176 ? 29.372 -7.782 -18.120 1.00 45.91 176 TRP A N 1
ATOM 1445 C CA . TRP A 1 176 ? 30.379 -7.141 -18.958 1.00 45.91 176 TRP A CA 1
ATOM 1446 C C . TRP A 1 176 ? 31.321 -8.218 -19.493 1.00 45.91 176 TRP A C 1
ATOM 1448 O O . TRP A 1 176 ? 32.188 -8.715 -18.776 1.00 45.91 176 TRP A O 1
ATOM 1458 N N . THR A 1 177 ? 31.152 -8.622 -20.750 1.00 52.91 177 THR A N 1
ATOM 1459 C CA . THR A 1 177 ? 32.189 -9.404 -21.426 1.00 52.91 177 THR A CA 1
ATOM 1460 C C . THR A 1 177 ? 33.298 -8.450 -21.851 1.00 52.91 177 THR A C 1
ATOM 1462 O O . THR A 1 177 ? 33.113 -7.687 -22.798 1.00 52.91 177 THR A O 1
ATOM 1465 N N . GLU A 1 178 ? 34.443 -8.486 -21.165 1.00 55.47 178 GLU A N 1
ATOM 1466 C CA . GLU A 1 178 ? 35.663 -7.807 -21.610 1.00 55.47 178 GLU A CA 1
ATOM 1467 C C . GLU A 1 178 ? 36.085 -8.376 -22.972 1.00 55.47 178 GLU A C 1
ATOM 1469 O O . GLU A 1 178 ? 36.718 -9.426 -23.073 1.00 55.47 178 GLU A O 1
ATOM 1474 N N . LYS A 1 179 ? 35.715 -7.684 -24.046 1.00 59.78 179 LYS A N 1
ATOM 1475 C CA . LYS A 1 179 ? 36.389 -7.787 -25.335 1.00 59.78 179 LYS A CA 1
ATOM 1476 C C . LYS A 1 179 ? 36.614 -6.377 -25.836 1.00 59.78 179 LYS A C 1
ATOM 1478 O O . LYS A 1 179 ? 35.674 -5.739 -26.298 1.00 59.78 179 LYS A O 1
ATOM 1483 N N . ASN A 1 180 ? 37.847 -5.916 -25.641 1.00 52.03 180 ASN A N 1
ATOM 1484 C CA . ASN A 1 180 ? 38.662 -5.096 -26.545 1.00 52.03 180 ASN A CA 1
ATOM 1485 C C . ASN A 1 180 ? 39.659 -4.273 -25.717 1.00 52.03 180 ASN A C 1
ATOM 1487 O O . ASN A 1 180 ? 39.561 -3.054 -25.633 1.00 52.03 180 ASN A O 1
ATOM 1491 N N . VAL A 1 181 ? 40.648 -4.950 -25.129 1.00 47.84 181 VAL A N 1
ATOM 1492 C CA . VAL A 1 181 ? 41.991 -4.365 -25.072 1.00 47.84 181 VAL A CA 1
ATOM 1493 C C . VAL A 1 181 ? 42.692 -4.913 -26.308 1.00 47.84 181 VAL A C 1
ATOM 1495 O O . VAL A 1 181 ? 43.262 -6.001 -26.293 1.00 47.84 181 VAL A O 1
ATOM 1498 N N . THR A 1 182 ? 42.484 -4.233 -27.434 1.00 47.00 182 THR A N 1
ATOM 1499 C CA . THR A 1 182 ? 43.353 -4.388 -28.600 1.00 47.00 182 THR A CA 1
ATOM 1500 C C . THR A 1 182 ? 44.741 -3.887 -28.226 1.00 47.00 182 THR A C 1
ATOM 1502 O O . THR A 1 182 ? 44.864 -2.873 -27.538 1.00 47.00 182 THR A O 1
ATOM 1505 N N . SER A 1 183 ? 45.719 -4.680 -28.653 1.00 43.94 183 SER A N 1
ATOM 1506 C CA . SER A 1 183 ? 47.167 -4.548 -28.498 1.00 43.94 183 SER A CA 1
ATOM 1507 C C . SER A 1 183 ? 47.743 -3.182 -28.846 1.00 43.94 183 SER A C 1
ATOM 1509 O O . SER A 1 183 ? 47.153 -2.492 -29.707 1.00 43.94 183 SER A O 1
#

Radius of gyration: 26.0 Å; Cα contacts (8 Å, |Δi|>4): 156; chains: 1; bounding box: 68×44×50 Å

Secondary structure (DSSP, 8-state):
------SHHHHHHHHHH--HHHHHHHHHTSPPP--GGGS--------------------GGG-----TTEEE-TTS-EEEHHHHHHHHHHHS--EEEEETTEEEEEEEEHHHHHHHHHHHHT---HHHHHHHHHHHHHTTSEEETT-S-PPP-SSS-EEEEHHHH----S-------------

Nearest PDB structures (foldseek):
  7syf-assembly1_A  TM=7.365E-01  e=7.121E-06  Homo sapiens
  7pec-assembly1_I  TM=7.659E-01  e=2.297E-05  Homo sapiens
  7ped-assembly1_A  TM=6.168E-01  e=7.600E-06  Homo sapiens
  6n9g-assembly2_B  TM=7.666E-01  e=3.769E-04  Bos taurus
  6n9g-assembly1_A  TM=7.898E-01  e=9.371E-04  Bos taurus

pLDDT: mean 75.49, std 19.54, range [37.12, 96.69]

Organism: Cyclophora tenuis (NCBI:txid216820)

Foldseek 3Di:
DDDDQDDDVSVVVVVVPDDPVVVVVVVVPDPPDPPPVPDDPPPDDDDDDDDDDPPPPPPPVVCPPPPLQWDQAPVRDTDGLVVVLVLCLVQAPQAFDDDPNDTDGGKHFLLSQLVSSCVPRVPPDSVVSQVSQQVCVVSQQKAFQVNPPDGRHNDRGIMHGNVPNDPDDDDPDDDDDDPDPDD

InterPro domains:
  IPR000591 DEP domain [PF00610] (92-160)
  IPR000591 DEP domain [PS50186] (88-163)
  IPR000591 DEP domain [SM00049] (88-163)
  IPR036388 Winged helix-like DNA-binding domain superfamily [G3DSA:1.10.10.10] (78-163)
  IPR036390 Winged helix DNA-binding domain superfamily [SSF46785] (82-161)

Mean predicted aligned error: 16.89 Å

Sequence (183 aa):
HEAYVGGLQNTLAFLQTWTKDRYEQQIAARPDSSDARLEVPSNSSSSNHNQQQPRKRQSLSSFVRKPLYNITLPDGTDVMTVTVMERLKSELPLETRRYHLTDYKRCCRGRDIVETIQRIYSVPHEEEATKFAQYLQYRKVIHHVCDDGHLVEKNDKFFRLQCHHTPSILNTYCIWTEKNVTS